Protein AF-A0AB34C4N3-F1 (afdb_monomer_lite)

Radius of gyration: 18.46 Å; chains: 1; bounding box: 50×39×57 Å

Foldseek 3Di:
DEQDAFQLAAPPLDFLHHDQWDADPLVRCVPAPDAAQVQAEYEYQFQQCRRQRCVLVCCVPRHVNYEYEYAPQSQQLQVLDVVRGHYDHDDPLQEADLVALQSWHKKQASQRDIDTFPDDLQPDDVGHDDHFKIKGWYFADAFQADPLHNQAADGDPHHDNHNGGGSNSSHGHPTGTKMWMFGADPVRDGQAIETEDNHAGAPPGSAHHPGPDPDAHAEYEDEQGNNVRYPCPPVVNCVRRVYQEYEYPNQFRSHNDDLVDWTDGNPPDDSVVVVVSCVVHHYDHDTPPDDDDGDPGDD

InterPro domains:
  IPR036866 Ribonuclease Z/Hydroxyacylglutathione hydrolase-like [G3DSA:3.60.15.10] (4-275)
  IPR036866 Ribonuclease Z/Hydroxyacylglutathione hydrolase-like [SSF56281] (26-256)

Sequence (299 aa):
MLAPSFSNPASFNIKGFPPLTVSTNREKIRRYMPPASKVTMLLAGHAHYDHLLDVADVVRTKTPNAVVYGSETVDYLLQADKPPIATVVPGRAQISNHKDPSWRGTWFYSSGQSIRDGENPMHLAGGPPKGKIRAMPVNSMHAPHIFGINLLPGAYDDPLEDVPTSVFDWKLGHKTLAWVIDLLGDDGKPVYRIHYQDSAATPPWGFPPLISDSKSFDVVILCAASWDEVSYYPTGLLRATRPRLVLLGHWENFFGNDLEEPAETIPLQDYGGLIQQLDGYQHVVPEPFSEVSLPPPLW

Organism: NCBI:txid587753

pLDDT: mean 92.1, std 8.98, range [35.75, 98.81]

Structure (mmCIF, N/CA/C/O backbone):
data_AF-A0AB34C4N3-F1
#
_entry.id   AF-A0AB34C4N3-F1
#
loop_
_atom_site.group_PDB
_atom_site.id
_atom_site.type_symbol
_atom_site.label_atom_id
_atom_site.label_alt_id
_atom_site.label_comp_id
_atom_site.label_asym_id
_atom_site.label_entity_id
_atom_site.label_seq_id
_atom_site.pdbx_PDB_ins_code
_atom_site.Cartn_x
_atom_site.Cartn_y
_atom_site.Cartn_z
_atom_site.occupancy
_atom_site.B_iso_or_equiv
_atom_site.auth_seq_id
_atom_site.auth_comp_id
_atom_site.auth_asym_id
_atom_site.auth_atom_id
_atom_site.pdbx_PDB_model_num
ATOM 1 N N . MET A 1 1 ? 0.342 6.843 3.513 1.00 94.38 1 MET A N 1
ATOM 2 C CA . MET A 1 1 ? 0.349 6.970 2.038 1.00 94.38 1 MET A CA 1
ATOM 3 C C . MET A 1 1 ? 0.434 5.578 1.444 1.00 94.38 1 MET A C 1
ATOM 5 O O . MET A 1 1 ? 1.054 4.740 2.082 1.00 94.38 1 MET A O 1
ATOM 9 N N . LEU A 1 2 ? -0.204 5.320 0.304 1.00 95.88 2 LEU A N 1
ATOM 10 C CA . LEU A 1 2 ? -0.235 4.005 -0.350 1.00 95.88 2 LEU A CA 1
ATOM 11 C C . LEU A 1 2 ? 0.456 4.138 -1.711 1.00 95.88 2 LEU A C 1
ATOM 13 O O . LEU A 1 2 ? 0.029 5.003 -2.468 1.00 95.88 2 LEU A O 1
ATOM 17 N N . ALA A 1 3 ? 1.538 3.383 -1.938 1.00 85.75 3 ALA A N 1
ATOM 18 C CA . ALA A 1 3 ? 2.262 3.205 -3.211 1.00 85.75 3 ALA A CA 1
ATOM 19 C C . ALA A 1 3 ? 1.998 4.278 -4.308 1.00 85.75 3 ALA A C 1
ATOM 21 O O . ALA A 1 3 ? 1.277 4.017 -5.268 1.00 85.75 3 ALA A O 1
ATOM 22 N N . PRO A 1 4 ? 2.519 5.514 -4.162 1.00 91.50 4 PRO A N 1
ATOM 23 C CA . PRO A 1 4 ? 2.275 6.594 -5.121 1.00 91.50 4 PRO A CA 1
ATOM 24 C C . PRO A 1 4 ? 2.899 6.297 -6.493 1.00 91.50 4 PRO A C 1
ATOM 26 O O . PRO A 1 4 ? 4.063 5.910 -6.559 1.00 91.50 4 PRO A O 1
ATOM 29 N N . SER A 1 5 ? 2.156 6.572 -7.571 1.00 91.25 5 SER A N 1
ATOM 30 C CA . SER A 1 5 ? 2.566 6.302 -8.956 1.00 91.25 5 SER A CA 1
ATOM 31 C C . SER A 1 5 ? 2.198 7.463 -9.885 1.00 91.25 5 SER A C 1
ATOM 33 O O . SER A 1 5 ? 1.031 7.831 -10.006 1.00 91.25 5 SER A O 1
ATOM 35 N N . PHE A 1 6 ? 3.202 8.071 -10.513 1.00 93.25 6 PHE A N 1
ATOM 36 C CA . PHE A 1 6 ? 3.105 9.275 -11.349 1.00 93.25 6 PHE A CA 1
ATOM 37 C C . PHE A 1 6 ? 3.846 9.136 -12.683 1.00 93.25 6 PHE A C 1
ATOM 39 O O . PHE A 1 6 ? 3.460 9.767 -13.666 1.00 93.25 6 PHE A O 1
ATOM 46 N N . SER A 1 7 ? 4.939 8.371 -12.724 1.00 91.00 7 SER A N 1
ATOM 47 C CA . SER A 1 7 ? 5.848 8.321 -13.877 1.00 91.00 7 SER A CA 1
ATOM 48 C C . SER A 1 7 ? 5.291 7.584 -15.085 1.00 91.00 7 SER A C 1
ATOM 50 O O . SER A 1 7 ? 5.660 7.934 -16.205 1.00 91.00 7 SER A O 1
ATOM 52 N N . ASN A 1 8 ? 4.450 6.573 -14.841 1.00 84.00 8 ASN A N 1
ATOM 53 C CA . ASN A 1 8 ? 3.644 5.829 -15.815 1.00 84.00 8 ASN A CA 1
ATOM 54 C C . ASN A 1 8 ? 4.219 5.735 -17.254 1.00 84.00 8 ASN A C 1
ATOM 56 O O . ASN A 1 8 ? 3.604 6.220 -18.205 1.00 84.00 8 ASN A O 1
ATOM 60 N N . PRO A 1 9 ? 5.409 5.140 -17.451 1.00 82.94 9 PRO A N 1
ATOM 61 C CA . PRO A 1 9 ? 6.060 5.065 -18.761 1.00 82.94 9 PRO A CA 1
ATOM 62 C C . PRO A 1 9 ? 5.302 4.174 -19.763 1.00 82.94 9 PRO A C 1
ATOM 64 O O . PRO A 1 9 ? 4.620 3.228 -19.379 1.00 82.94 9 PRO A O 1
ATOM 67 N N . ALA A 1 10 ? 5.474 4.446 -21.062 1.00 81.88 10 ALA A N 1
ATOM 68 C CA . ALA A 1 10 ? 4.958 3.633 -22.169 1.00 81.88 10 ALA A CA 1
ATOM 69 C C . ALA A 1 10 ? 6.048 3.371 -23.219 1.00 81.88 10 ALA A C 1
ATOM 71 O O . ALA A 1 10 ? 6.919 4.215 -23.445 1.00 81.88 10 ALA A O 1
ATOM 72 N N . SER A 1 11 ? 5.992 2.222 -23.896 1.00 79.31 11 SER A N 1
ATOM 73 C CA . SER A 1 11 ? 6.915 1.920 -25.000 1.00 79.31 11 SER A CA 1
ATOM 74 C C . SER A 1 11 ? 6.486 2.616 -26.293 1.00 79.31 11 SER A C 1
ATOM 76 O O . SER A 1 11 ? 5.299 2.770 -26.576 1.00 79.31 11 SER A O 1
ATOM 78 N N . PHE A 1 12 ? 7.468 3.022 -27.106 1.00 76.00 12 PHE A N 1
ATOM 79 C CA . PHE A 1 12 ? 7.268 3.677 -28.410 1.00 76.00 12 PHE A CA 1
ATOM 80 C C . PHE A 1 12 ? 6.425 4.970 -28.380 1.00 76.00 12 PHE A C 1
ATOM 82 O O . PHE A 1 12 ? 5.969 5.415 -29.429 1.00 76.00 12 PHE A O 1
ATOM 89 N N . ASN A 1 13 ? 6.218 5.577 -27.204 1.00 72.56 13 ASN A N 1
ATOM 90 C CA . ASN A 1 13 ? 5.258 6.669 -26.981 1.00 72.56 13 ASN A CA 1
ATOM 91 C C . ASN A 1 13 ? 3.820 6.326 -27.418 1.00 72.56 13 ASN A C 1
ATOM 93 O O . ASN A 1 13 ? 3.052 7.212 -27.792 1.00 72.56 13 ASN A O 1
ATOM 97 N N . ILE A 1 14 ? 3.445 5.045 -27.372 1.00 76.31 14 ILE A N 1
ATOM 98 C CA . ILE A 1 14 ? 2.088 4.591 -27.680 1.00 76.31 14 ILE A CA 1
ATOM 99 C C . ILE A 1 14 ? 1.342 4.394 -26.357 1.00 76.31 14 ILE A C 1
ATOM 101 O O . ILE A 1 14 ? 1.674 3.501 -25.578 1.00 76.31 14 ILE A O 1
ATOM 105 N N . LYS A 1 15 ? 0.327 5.230 -26.101 1.00 77.56 15 LYS A N 1
ATOM 106 C CA . LYS A 1 15 ? -0.542 5.131 -24.915 1.00 77.56 15 LYS A CA 1
ATOM 107 C C . LYS A 1 15 ? -1.133 3.721 -24.809 1.00 77.56 15 LYS A C 1
ATOM 109 O O . LYS A 1 15 ? -1.641 3.184 -25.792 1.00 77.56 15 LYS A O 1
ATOM 114 N N . GLY A 1 16 ? -1.074 3.129 -23.616 1.00 76.69 16 GLY A N 1
ATOM 115 C CA . GLY A 1 16 ? -1.555 1.766 -23.376 1.00 76.69 16 GLY A CA 1
ATOM 116 C C . GLY A 1 16 ? -0.591 0.649 -23.787 1.00 76.69 16 GLY A C 1
ATOM 117 O O . GLY A 1 16 ? -0.914 -0.515 -23.565 1.00 76.69 16 GLY A O 1
ATOM 118 N N . PHE A 1 17 ? 0.577 0.961 -24.362 1.00 78.75 17 PHE A N 1
ATOM 119 C CA . PHE A 1 17 ? 1.568 -0.048 -24.730 1.00 78.75 17 PHE A CA 1
ATOM 120 C C . PHE A 1 17 ? 2.632 -0.216 -23.620 1.00 78.75 17 PHE A C 1
ATOM 122 O O . PHE A 1 17 ? 3.313 0.762 -23.286 1.00 78.75 17 PHE A O 1
ATOM 129 N N . PRO A 1 18 ? 2.809 -1.428 -23.049 1.00 81.38 18 PRO A N 1
ATOM 130 C CA . PRO A 1 18 ? 3.660 -1.636 -21.877 1.00 81.38 18 PRO A CA 1
ATOM 131 C C . PRO A 1 18 ? 5.119 -1.179 -22.070 1.00 81.38 18 PRO A C 1
ATOM 133 O O . PRO A 1 18 ? 5.708 -1.430 -23.128 1.00 81.38 18 PRO A O 1
ATOM 136 N N . PRO A 1 19 ? 5.744 -0.532 -21.069 1.00 85.25 19 PRO A N 1
ATOM 137 C CA . PRO A 1 19 ? 7.135 -0.091 -21.134 1.00 85.25 19 PRO A CA 1
ATOM 138 C C . PRO A 1 19 ? 8.105 -1.282 -21.100 1.00 85.25 19 PRO A C 1
ATOM 140 O O . PRO A 1 19 ? 7.923 -2.206 -20.318 1.00 85.25 19 PRO A O 1
ATOM 143 N N . LEU A 1 20 ? 9.173 -1.248 -21.902 1.00 86.38 20 LEU A N 1
ATOM 144 C CA . LEU A 1 20 ? 10.321 -2.161 -21.752 1.00 86.38 20 LEU A CA 1
ATOM 145 C C . LEU A 1 20 ? 11.344 -1.616 -20.749 1.00 86.38 20 LEU A C 1
ATOM 147 O O . LEU A 1 20 ? 12.013 -2.373 -20.047 1.00 86.38 20 LEU A O 1
ATOM 151 N N . THR A 1 21 ? 11.442 -0.290 -20.675 1.00 90.00 21 THR A N 1
ATOM 152 C CA . THR A 1 21 ? 12.324 0.436 -19.764 1.00 90.00 21 THR A CA 1
ATOM 153 C C . THR A 1 21 ? 11.533 1.442 -18.952 1.00 90.00 21 THR A C 1
ATOM 155 O O . THR A 1 21 ? 10.604 2.064 -19.469 1.00 90.00 21 THR A O 1
ATOM 158 N N . VAL A 1 22 ? 11.944 1.651 -17.709 1.00 91.50 22 VAL A N 1
ATOM 159 C CA . VAL A 1 22 ? 11.274 2.522 -16.752 1.00 91.50 22 VAL A CA 1
ATOM 160 C C . VAL A 1 22 ? 12.281 3.443 -16.071 1.00 91.50 22 VAL A C 1
ATOM 162 O O . VAL A 1 22 ? 13.436 3.084 -15.844 1.00 91.50 22 VAL A O 1
ATOM 165 N N . SER A 1 23 ? 11.845 4.660 -15.769 1.00 94.25 23 SER A N 1
ATOM 166 C CA . SER A 1 23 ? 12.600 5.616 -14.966 1.00 94.25 23 SER A CA 1
ATOM 167 C C . SER A 1 23 ? 11.647 6.610 -14.312 1.00 94.25 23 SER A C 1
ATOM 169 O O . SER A 1 23 ? 10.583 6.926 -14.848 1.00 94.25 23 SER A O 1
ATOM 171 N N . THR A 1 24 ? 12.027 7.096 -13.134 1.00 95.44 24 THR A N 1
ATOM 172 C CA . THR A 1 24 ? 11.244 8.077 -12.384 1.00 95.44 24 THR A CA 1
ATOM 173 C C . THR A 1 24 ? 11.192 9.420 -13.121 1.00 95.44 24 THR A C 1
ATOM 175 O O . THR A 1 24 ? 12.208 10.096 -13.309 1.00 95.44 24 THR A O 1
ATOM 178 N N . ASN A 1 25 ? 9.992 9.875 -13.465 1.00 95.38 25 ASN A N 1
ATOM 179 C CA . ASN A 1 25 ? 9.708 11.212 -13.961 1.00 95.38 25 ASN A CA 1
ATOM 180 C C . ASN A 1 25 ? 9.519 12.189 -12.791 1.00 95.38 25 ASN A C 1
ATOM 182 O O . ASN A 1 25 ? 8.408 12.515 -12.363 1.00 95.38 25 ASN A O 1
ATOM 186 N N . ARG A 1 26 ? 10.645 12.705 -12.297 1.00 95.88 26 ARG A N 1
ATOM 187 C CA . ARG A 1 26 ? 10.680 13.649 -11.168 1.00 95.88 26 ARG A CA 1
ATOM 188 C C . ARG A 1 26 ? 9.895 14.935 -11.425 1.00 95.88 26 ARG A C 1
ATOM 190 O O . ARG A 1 26 ? 9.438 15.565 -10.477 1.00 95.88 26 ARG A O 1
ATOM 197 N N . GLU A 1 27 ? 9.745 15.351 -12.683 1.00 94.94 27 GLU A N 1
ATOM 198 C CA . GLU A 1 27 ? 8.962 16.546 -13.009 1.00 94.94 27 GLU A CA 1
ATOM 199 C C . GLU A 1 27 ? 7.463 16.303 -12.815 1.00 94.94 27 GLU A C 1
ATOM 201 O O . GLU A 1 27 ? 6.807 17.123 -12.176 1.00 94.94 27 GLU A O 1
ATOM 206 N N . LYS A 1 28 ? 6.937 15.147 -13.252 1.00 94.50 28 LYS A N 1
ATOM 207 C CA . LYS A 1 28 ? 5.544 14.761 -12.967 1.00 94.50 28 LYS A CA 1
ATOM 208 C C . LYS A 1 28 ? 5.284 14.695 -11.460 1.00 94.50 28 LYS A C 1
ATOM 210 O O . LYS A 1 28 ? 4.327 15.301 -10.985 1.00 94.50 28 LYS A O 1
ATOM 215 N N . ILE A 1 29 ? 6.167 14.052 -10.691 1.00 95.62 29 ILE A N 1
ATOM 216 C CA . ILE A 1 29 ? 6.041 13.989 -9.222 1.00 95.62 29 ILE A CA 1
ATOM 217 C C . ILE A 1 29 ? 6.039 15.398 -8.617 1.00 95.62 29 ILE A C 1
ATOM 219 O O . ILE A 1 29 ? 5.192 15.727 -7.781 1.00 95.62 29 ILE A O 1
ATOM 223 N N . ARG A 1 30 ? 6.970 16.267 -9.033 1.00 94.75 30 ARG A N 1
ATOM 224 C CA . ARG A 1 30 ? 7.030 17.647 -8.538 1.00 94.75 30 ARG A CA 1
ATOM 225 C C . ARG A 1 30 ? 5.752 18.419 -8.834 1.00 94.75 30 ARG A C 1
ATOM 227 O O . ARG A 1 30 ? 5.259 19.063 -7.907 1.00 94.75 30 ARG A O 1
ATOM 234 N N . ARG A 1 31 ? 5.250 18.329 -10.068 1.00 93.81 31 ARG A N 1
ATOM 235 C CA . ARG A 1 31 ? 4.090 19.071 -10.572 1.00 93.81 31 ARG A CA 1
ATOM 236 C C . ARG A 1 31 ? 2.780 18.621 -9.935 1.00 93.81 31 ARG A C 1
ATOM 238 O O . ARG A 1 31 ? 2.028 19.474 -9.480 1.00 93.81 31 ARG A O 1
ATOM 245 N N . TYR A 1 32 ? 2.521 17.314 -9.883 1.00 93.75 32 TYR A N 1
ATOM 246 C CA . TYR A 1 32 ? 1.194 16.797 -9.533 1.00 93.75 32 TYR A CA 1
ATOM 247 C C . TYR A 1 32 ? 1.065 16.330 -8.084 1.00 93.75 32 TYR A C 1
ATOM 249 O O . TYR A 1 32 ? -0.025 16.392 -7.521 1.00 93.75 32 TYR A O 1
ATOM 257 N N . MET A 1 33 ? 2.145 15.878 -7.437 1.00 94.56 33 MET A N 1
ATOM 258 C CA . MET A 1 33 ? 2.027 15.391 -6.065 1.00 94.56 33 MET A CA 1
ATOM 259 C C . MET A 1 33 ? 1.924 16.557 -5.066 1.00 94.56 33 MET A C 1
ATOM 261 O O . MET A 1 33 ? 2.873 17.355 -4.966 1.00 94.56 33 MET A O 1
ATOM 265 N N . PRO A 1 34 ? 0.842 16.645 -4.266 1.00 91.56 34 PRO A N 1
ATOM 266 C CA . PRO A 1 34 ? 0.701 17.695 -3.267 1.00 91.56 34 PRO A CA 1
ATOM 267 C C . PRO A 1 34 ? 1.763 17.570 -2.158 1.00 91.56 34 PRO A C 1
ATOM 269 O O . PRO A 1 34 ? 2.299 16.483 -1.916 1.00 91.56 34 PRO A O 1
ATOM 272 N N . PRO A 1 35 ? 2.086 18.670 -1.450 1.00 90.12 35 PRO A N 1
ATOM 273 C CA . PRO A 1 35 ? 2.983 18.618 -0.301 1.00 90.12 35 PRO A CA 1
ATOM 274 C C . PRO A 1 35 ? 2.479 17.640 0.766 1.00 90.12 35 PRO A C 1
ATOM 276 O O . PRO A 1 35 ? 1.348 17.744 1.236 1.00 90.12 35 PRO A O 1
ATOM 279 N N . ALA A 1 36 ? 3.342 16.717 1.189 1.00 95.88 36 ALA A N 1
ATOM 280 C CA . ALA A 1 36 ? 2.970 15.623 2.084 1.00 95.88 36 ALA A CA 1
ATOM 281 C C . ALA A 1 36 ? 3.988 15.419 3.223 1.00 95.88 36 ALA A C 1
ATOM 283 O O . ALA A 1 36 ? 4.126 14.327 3.767 1.00 95.88 36 ALA A O 1
ATOM 284 N N . SER A 1 37 ? 4.677 16.484 3.648 1.00 96.44 37 SER A N 1
ATOM 285 C CA . SER A 1 37 ? 5.776 16.414 4.628 1.00 96.44 37 SER A CA 1
ATOM 286 C C . SER A 1 37 ? 5.383 15.858 6.004 1.00 96.44 37 SER A C 1
ATOM 288 O O . SER A 1 37 ? 6.248 15.436 6.770 1.00 96.44 37 SER A O 1
ATOM 290 N N . LYS A 1 38 ? 4.081 15.834 6.319 1.00 95.50 38 LYS A N 1
ATOM 291 C CA . LYS A 1 38 ? 3.518 15.250 7.548 1.00 95.50 38 LYS A CA 1
ATOM 292 C C . LYS A 1 38 ? 3.341 13.729 7.488 1.00 95.50 38 LYS A C 1
ATOM 294 O O . LYS A 1 38 ? 3.004 13.125 8.502 1.00 95.50 38 LYS A O 1
ATOM 299 N N . VAL A 1 39 ? 3.516 13.107 6.323 1.00 96.56 39 VAL A N 1
ATOM 300 C CA . VAL A 1 39 ? 3.423 11.652 6.178 1.00 96.56 39 VAL A CA 1
ATOM 301 C C . VAL A 1 39 ? 4.629 11.004 6.850 1.00 96.56 39 VAL A C 1
ATOM 303 O O . VAL A 1 39 ? 5.768 11.316 6.515 1.00 96.56 39 VAL A O 1
ATOM 306 N N . THR A 1 40 ? 4.363 10.080 7.775 1.00 97.00 40 THR A N 1
ATOM 307 C CA . THR A 1 40 ? 5.390 9.281 8.467 1.00 97.00 40 THR A CA 1
ATOM 308 C C . THR A 1 40 ? 5.354 7.793 8.103 1.00 97.00 40 THR A C 1
ATOM 310 O O . THR A 1 40 ? 6.257 7.042 8.456 1.00 97.00 40 THR A O 1
ATOM 313 N N . MET A 1 41 ? 4.327 7.357 7.370 1.00 97.88 41 MET A N 1
ATOM 314 C CA . MET A 1 41 ? 4.116 5.962 6.986 1.00 97.88 41 MET A CA 1
ATOM 315 C C . MET A 1 41 ? 3.675 5.870 5.523 1.00 97.88 41 MET A C 1
ATOM 317 O O . MET A 1 41 ? 2.645 6.443 5.133 1.00 97.88 41 MET A O 1
ATOM 321 N N . LEU A 1 42 ? 4.445 5.126 4.732 1.00 98.44 42 LEU A N 1
ATOM 322 C CA . LEU A 1 42 ? 4.134 4.749 3.355 1.00 98.44 42 LEU A CA 1
ATOM 323 C C . LEU A 1 42 ? 4.012 3.224 3.287 1.00 98.44 42 LEU A C 1
ATOM 325 O O . LEU A 1 42 ? 4.883 2.527 3.789 1.00 98.44 42 LEU A O 1
ATOM 329 N N . LEU A 1 43 ? 2.925 2.714 2.715 1.00 98.62 43 LEU A N 1
ATOM 330 C CA . LEU A 1 43 ? 2.643 1.284 2.606 1.00 98.62 43 LEU A CA 1
ATOM 331 C C . LEU A 1 43 ? 2.744 0.870 1.135 1.00 98.62 43 LEU A C 1
ATOM 333 O O . LEU A 1 43 ? 2.096 1.488 0.288 1.00 98.62 43 LEU A O 1
ATOM 337 N N . ALA A 1 44 ? 3.539 -0.155 0.847 1.00 97.88 44 ALA A N 1
ATOM 338 C CA . ALA A 1 44 ? 3.659 -0.781 -0.465 1.00 97.88 44 ALA A CA 1
ATOM 339 C C . ALA A 1 44 ? 3.220 -2.244 -0.353 1.00 97.88 44 ALA A C 1
ATOM 341 O O . ALA A 1 44 ? 3.686 -2.965 0.534 1.00 97.88 44 ALA A O 1
ATOM 342 N N . GLY A 1 45 ? 2.287 -2.685 -1.198 1.00 96.31 45 GLY A N 1
ATOM 343 C CA . GLY A 1 45 ? 1.857 -4.082 -1.176 1.00 96.31 45 GLY A CA 1
ATOM 344 C C . GLY A 1 45 ? 2.813 -5.011 -1.921 1.00 96.31 45 GLY A C 1
ATOM 345 O O . GLY A 1 45 ? 3.030 -6.137 -1.475 1.00 96.31 45 GLY A O 1
ATOM 346 N N . HIS A 1 46 ? 3.453 -4.546 -2.993 1.00 95.75 46 HIS A N 1
ATOM 347 C CA . HIS A 1 46 ? 4.486 -5.299 -3.704 1.00 95.75 46 HIS A CA 1
ATOM 348 C C . HIS A 1 46 ? 5.481 -4.393 -4.447 1.00 95.75 46 HIS A C 1
ATOM 350 O O . HIS A 1 46 ? 5.457 -3.172 -4.301 1.00 95.75 46 HIS A O 1
ATOM 356 N N . ALA A 1 47 ? 6.410 -5.017 -5.175 1.00 95.38 47 ALA A N 1
ATOM 357 C CA . ALA A 1 47 ? 7.610 -4.386 -5.721 1.00 95.38 47 ALA A CA 1
ATOM 358 C C . ALA A 1 47 ? 7.593 -4.155 -7.247 1.00 95.38 47 ALA A C 1
ATOM 360 O O . ALA A 1 47 ? 8.628 -3.813 -7.823 1.00 95.38 47 ALA A O 1
ATOM 361 N N . HIS A 1 48 ? 6.440 -4.303 -7.913 1.00 93.62 48 HIS A N 1
ATOM 362 C CA . HIS A 1 48 ? 6.334 -3.908 -9.321 1.00 93.62 48 HIS A CA 1
ATOM 363 C C . HIS A 1 48 ? 6.533 -2.396 -9.474 1.00 93.62 48 HIS A C 1
ATOM 365 O O . HIS A 1 48 ? 6.297 -1.605 -8.554 1.00 93.62 48 HIS A O 1
ATOM 371 N N . TYR A 1 49 ? 7.041 -1.993 -10.638 1.00 92.94 49 TYR A N 1
ATOM 372 C CA . TYR A 1 49 ? 7.505 -0.626 -10.876 1.00 92.94 49 TYR A CA 1
ATOM 373 C C . TYR A 1 49 ? 6.376 0.400 -10.727 1.00 92.94 49 TYR A C 1
ATOM 375 O O . TYR A 1 49 ? 6.593 1.500 -10.236 1.00 92.94 49 TYR A O 1
ATOM 383 N N . ASP A 1 50 ? 5.162 0.040 -11.111 1.00 90.06 50 ASP A N 1
ATOM 384 C CA . ASP A 1 50 ? 3.971 0.871 -11.033 1.00 90.06 50 ASP A CA 1
ATOM 385 C C . ASP A 1 50 ? 3.514 1.127 -9.590 1.00 90.06 50 ASP A C 1
ATOM 387 O O . ASP A 1 50 ? 2.771 2.079 -9.369 1.00 90.06 50 ASP A O 1
ATOM 391 N N . HIS A 1 51 ? 4.039 0.380 -8.611 1.00 93.81 51 HIS A N 1
ATOM 392 C CA . HIS A 1 51 ? 3.846 0.618 -7.176 1.00 93.81 51 HIS A CA 1
ATOM 393 C C . HIS A 1 51 ? 5.086 1.205 -6.477 1.00 93.81 51 HIS A C 1
ATOM 395 O O . HIS A 1 51 ? 4.953 1.844 -5.428 1.00 93.81 51 HIS A O 1
ATOM 401 N N . LEU A 1 52 ? 6.295 0.984 -7.017 1.00 95.94 52 LEU A N 1
ATOM 402 C CA . LEU A 1 52 ? 7.547 1.254 -6.295 1.00 95.94 52 LEU A CA 1
ATOM 403 C C . LEU A 1 52 ? 8.502 2.256 -6.968 1.00 95.94 52 LEU A C 1
ATOM 405 O O . LEU A 1 52 ? 9.270 2.907 -6.260 1.00 95.94 52 LEU A O 1
ATOM 409 N N . LEU A 1 53 ? 8.441 2.443 -8.292 1.00 95.88 53 LEU A N 1
ATOM 410 C CA . LEU A 1 53 ? 9.394 3.261 -9.066 1.00 95.88 53 LEU A CA 1
ATOM 411 C C . LEU A 1 53 ? 9.534 4.695 -8.549 1.00 95.88 53 LEU A C 1
ATOM 413 O O . LEU A 1 53 ? 10.624 5.268 -8.555 1.00 95.88 53 LEU A O 1
ATOM 417 N N . ASP A 1 54 ? 8.429 5.285 -8.108 1.00 97.25 54 ASP A N 1
ATOM 418 C CA . ASP A 1 54 ? 8.397 6.684 -7.685 1.00 97.25 54 ASP A CA 1
ATOM 419 C C . ASP A 1 54 ? 8.652 6.857 -6.188 1.00 97.25 54 ASP A C 1
ATOM 421 O O . ASP A 1 54 ? 8.939 7.967 -5.732 1.00 97.25 54 ASP A O 1
ATOM 425 N N . VAL A 1 55 ? 8.597 5.771 -5.409 1.00 97.62 55 VAL A N 1
ATOM 426 C CA . VAL A 1 55 ? 8.611 5.819 -3.942 1.00 97.62 55 VAL A CA 1
ATOM 427 C C . VAL A 1 55 ? 9.868 6.496 -3.415 1.00 97.62 55 VAL A C 1
ATOM 429 O O . VAL A 1 55 ? 9.772 7.339 -2.524 1.00 97.62 55 VAL A O 1
ATOM 432 N N . ALA A 1 56 ? 11.042 6.201 -3.972 1.00 97.19 56 ALA A N 1
ATOM 433 C CA . ALA A 1 56 ? 12.280 6.788 -3.478 1.00 97.19 56 ALA A CA 1
ATOM 434 C C . ALA A 1 56 ? 12.368 8.307 -3.714 1.00 97.19 56 ALA A C 1
ATOM 436 O O . ALA A 1 56 ? 12.816 9.045 -2.832 1.00 97.19 56 ALA A O 1
ATOM 437 N N . ASP A 1 57 ? 11.926 8.811 -4.871 1.00 97.19 57 ASP A N 1
ATOM 438 C CA . ASP A 1 57 ? 11.899 10.257 -5.140 1.00 97.19 57 ASP A CA 1
ATOM 439 C C . ASP A 1 57 ? 10.811 10.957 -4.314 1.00 97.19 57 ASP A C 1
ATOM 441 O O . ASP A 1 57 ? 11.057 12.021 -3.738 1.00 97.19 57 ASP A O 1
ATOM 445 N N . VAL A 1 58 ? 9.646 10.318 -4.154 1.00 97.88 58 VAL A N 1
ATOM 446 C CA . VAL A 1 58 ? 8.557 10.798 -3.293 1.00 97.88 58 VAL A CA 1
ATOM 447 C C . VAL A 1 58 ? 9.002 10.914 -1.837 1.00 97.88 58 VAL A C 1
ATOM 449 O O . VAL A 1 58 ? 8.797 11.963 -1.220 1.00 97.88 58 VAL A O 1
ATOM 452 N N . VAL A 1 59 ? 9.655 9.889 -1.282 1.00 97.38 59 VAL A N 1
ATOM 453 C CA . VAL A 1 59 ? 10.162 9.928 0.096 1.00 97.38 59 VAL A CA 1
ATOM 454 C C . VAL A 1 59 ? 11.138 11.082 0.268 1.00 97.38 59 VAL A C 1
ATOM 456 O O . VAL A 1 59 ? 10.983 11.877 1.189 1.00 97.38 59 VAL A O 1
ATOM 459 N N . ARG A 1 60 ? 12.087 11.259 -0.652 1.00 95.56 60 ARG A N 1
ATOM 460 C CA . ARG A 1 60 ? 13.091 12.327 -0.536 1.00 95.56 60 ARG A CA 1
ATOM 461 C C . ARG A 1 60 ? 12.507 13.728 -0.656 1.00 95.56 60 ARG A C 1
ATOM 463 O O . ARG A 1 60 ? 12.961 14.637 0.034 1.00 95.56 60 ARG A O 1
ATOM 470 N N . THR A 1 61 ? 11.546 13.922 -1.554 1.00 95.50 61 THR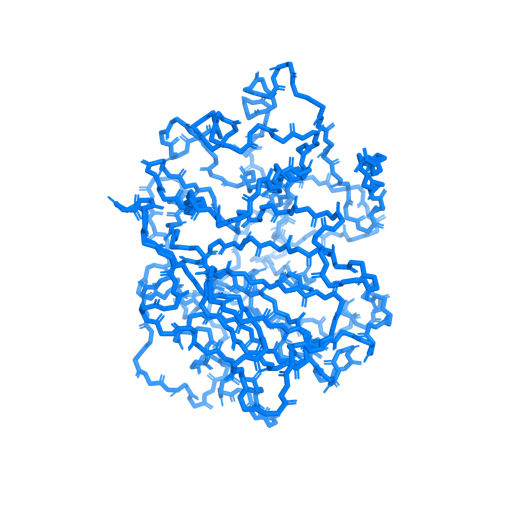 A N 1
ATOM 471 C CA . THR A 1 61 ? 11.136 15.271 -1.971 1.00 95.50 61 THR A CA 1
ATOM 472 C C . THR A 1 61 ? 9.787 15.710 -1.411 1.00 95.50 61 THR A C 1
ATOM 474 O O . THR A 1 61 ? 9.560 16.909 -1.243 1.00 95.50 61 THR A O 1
ATOM 477 N N . LYS A 1 62 ? 8.887 14.770 -1.100 1.00 97.06 62 LYS A N 1
ATOM 478 C CA . LYS A 1 62 ? 7.500 15.053 -0.696 1.00 97.06 62 LYS A CA 1
ATOM 479 C C . LYS A 1 62 ? 7.176 14.539 0.703 1.00 97.06 62 LYS A C 1
ATOM 481 O O . LYS A 1 62 ? 6.416 15.201 1.409 1.00 97.06 62 LYS A O 1
ATOM 486 N N . THR A 1 63 ? 7.760 13.415 1.124 1.00 97.31 63 THR A N 1
ATOM 487 C CA . THR A 1 63 ? 7.495 12.781 2.429 1.00 97.31 63 THR A CA 1
ATOM 488 C C . THR A 1 63 ? 8.784 12.413 3.188 1.00 97.31 63 THR A C 1
ATOM 490 O O . THR A 1 63 ? 8.974 11.244 3.524 1.00 97.31 63 THR A O 1
ATOM 493 N N . PRO A 1 64 ? 9.670 13.376 3.513 1.00 96.12 64 PRO A N 1
ATOM 494 C CA . PRO A 1 64 ? 11.001 13.092 4.079 1.00 96.12 64 PRO A CA 1
ATOM 495 C C . PRO A 1 64 ? 10.989 12.436 5.466 1.00 96.12 64 PRO A C 1
ATOM 497 O O . PRO A 1 64 ? 12.013 11.934 5.915 1.00 96.12 64 PRO A O 1
ATOM 500 N N . ASN A 1 65 ? 9.841 12.435 6.147 1.00 96.25 65 ASN A N 1
ATOM 501 C CA . ASN A 1 65 ? 9.659 11.799 7.452 1.00 96.25 65 ASN A CA 1
ATOM 502 C C . ASN A 1 65 ? 9.041 10.395 7.350 1.00 96.25 65 ASN A C 1
ATOM 504 O O . ASN A 1 65 ? 8.761 9.780 8.379 1.00 96.25 65 ASN A O 1
ATOM 508 N N . ALA A 1 66 ? 8.760 9.915 6.135 1.00 97.12 66 ALA A N 1
ATOM 509 C CA . ALA A 1 66 ? 8.108 8.635 5.921 1.00 97.12 66 ALA A CA 1
ATOM 510 C C . ALA A 1 66 ? 9.094 7.472 5.988 1.00 97.12 66 ALA A C 1
ATOM 512 O O . ALA A 1 66 ? 10.170 7.515 5.398 1.00 97.12 66 ALA A O 1
ATOM 513 N N . VAL A 1 67 ? 8.661 6.404 6.652 1.00 98.00 67 VAL A N 1
ATOM 514 C CA . VAL A 1 67 ? 9.266 5.076 6.544 1.00 98.00 67 VAL A CA 1
ATOM 515 C C . VAL A 1 67 ? 8.381 4.220 5.643 1.00 98.00 67 VAL A C 1
ATOM 517 O O . VAL A 1 67 ? 7.148 4.269 5.755 1.00 98.00 67 VAL A O 1
ATOM 520 N N . VAL A 1 68 ? 9.005 3.462 4.740 1.00 98.62 68 VAL A N 1
ATOM 521 C CA . VAL A 1 68 ? 8.302 2.578 3.803 1.00 98.62 68 VAL A CA 1
ATOM 522 C C . VAL A 1 68 ? 8.095 1.207 4.437 1.00 98.62 68 VAL A C 1
ATOM 524 O O . VAL A 1 68 ? 9.035 0.594 4.922 1.00 98.62 68 VAL A O 1
ATOM 527 N N . TYR A 1 69 ? 6.871 0.701 4.418 1.00 98.69 69 TYR A N 1
ATOM 528 C CA . TYR A 1 69 ? 6.528 -0.638 4.878 1.00 98.69 69 TYR A CA 1
ATOM 529 C C . TYR A 1 69 ? 6.204 -1.502 3.663 1.00 98.69 69 TYR A C 1
ATOM 531 O O . TYR A 1 69 ? 5.343 -1.135 2.863 1.00 98.69 69 TYR A O 1
ATOM 539 N N . GLY A 1 70 ? 6.880 -2.640 3.531 1.00 97.81 70 GLY A N 1
ATOM 540 C CA . GLY A 1 70 ? 6.753 -3.518 2.368 1.00 97.81 70 GLY A CA 1
ATOM 541 C C . GLY A 1 70 ? 7.446 -4.863 2.572 1.00 97.81 70 GLY A C 1
ATOM 542 O O . GLY A 1 70 ? 7.893 -5.179 3.673 1.00 97.81 70 GLY A O 1
ATOM 543 N N . SER A 1 71 ? 7.503 -5.677 1.520 1.00 97.00 71 SER A N 1
ATOM 544 C CA . SER A 1 71 ? 8.208 -6.963 1.539 1.00 97.00 71 SER A CA 1
ATOM 545 C C . SER A 1 71 ? 9.733 -6.800 1.497 1.00 97.00 71 SER A C 1
ATOM 547 O O . SER A 1 71 ? 10.261 -5.708 1.299 1.00 97.00 71 SER A O 1
ATOM 549 N N . GLU A 1 72 ? 10.449 -7.912 1.645 1.00 97.25 72 GLU A N 1
ATOM 550 C CA . GLU A 1 72 ? 11.905 -7.993 1.503 1.00 97.25 72 GLU A CA 1
ATOM 551 C C . GLU A 1 72 ? 12.369 -7.418 0.153 1.00 97.25 72 GLU A C 1
ATOM 553 O O . GLU A 1 72 ? 13.296 -6.624 0.081 1.00 97.25 72 GLU A O 1
ATOM 558 N N . THR A 1 73 ? 11.665 -7.753 -0.931 1.00 97.19 73 THR A N 1
ATOM 559 C CA . THR A 1 73 ? 11.993 -7.270 -2.280 1.00 97.19 73 THR A CA 1
ATOM 560 C C . THR A 1 73 ? 11.752 -5.767 -2.436 1.00 97.19 73 THR A C 1
ATOM 562 O O . THR A 1 73 ? 12.527 -5.107 -3.125 1.00 97.19 73 THR A O 1
ATOM 565 N N . VAL A 1 74 ? 10.733 -5.210 -1.765 1.00 97.88 74 VAL A N 1
ATOM 566 C CA . VAL A 1 74 ? 10.536 -3.751 -1.693 1.00 97.88 74 VAL A CA 1
ATOM 567 C C . VAL A 1 74 ? 11.746 -3.089 -1.038 1.00 97.88 74 VAL A C 1
ATOM 569 O O . VAL A 1 74 ? 12.255 -2.104 -1.565 1.00 97.88 74 VAL A O 1
ATOM 572 N N . ASP A 1 75 ? 12.225 -3.639 0.080 1.00 98.12 75 ASP A N 1
ATOM 573 C CA . ASP A 1 75 ? 13.423 -3.133 0.749 1.00 98.12 75 ASP A CA 1
ATOM 574 C C . ASP A 1 75 ? 14.650 -3.191 -0.162 1.00 98.12 75 ASP A C 1
ATOM 576 O O . ASP A 1 75 ? 15.266 -2.162 -0.426 1.00 98.12 75 ASP A O 1
ATOM 580 N N . TYR A 1 76 ? 14.961 -4.359 -0.720 1.00 98.00 76 TYR A N 1
ATOM 581 C CA . TYR A 1 76 ? 16.161 -4.554 -1.532 1.00 98.00 76 TYR A CA 1
ATOM 582 C C . TYR A 1 76 ? 16.244 -3.650 -2.765 1.00 98.00 76 TYR A C 1
ATOM 584 O O . TYR A 1 76 ? 17.334 -3.175 -3.091 1.00 98.00 76 TYR A O 1
ATOM 592 N N . LEU A 1 77 ? 15.114 -3.359 -3.416 1.00 97.25 77 LEU A N 1
ATOM 593 C CA . LEU A 1 77 ? 15.053 -2.377 -4.503 1.00 97.25 77 LEU A CA 1
ATOM 594 C C . LEU A 1 77 ? 15.331 -0.957 -3.998 1.00 97.25 77 LEU A C 1
ATOM 596 O O . LEU A 1 77 ? 16.129 -0.229 -4.583 1.00 97.25 77 LEU A O 1
ATOM 600 N N . LEU A 1 78 ? 14.724 -0.576 -2.874 1.00 97.69 78 LEU A N 1
ATOM 601 C CA . LEU A 1 78 ? 14.891 0.745 -2.268 1.00 97.69 78 LEU A CA 1
ATOM 602 C C . LEU A 1 78 ? 16.270 0.972 -1.613 1.00 97.69 78 LEU A C 1
ATOM 604 O O . LEU A 1 78 ? 16.621 2.115 -1.304 1.00 97.69 78 LEU A O 1
ATOM 608 N N . GLN A 1 79 ? 17.071 -0.081 -1.416 1.00 97.81 79 GLN A N 1
ATOM 609 C CA . GLN A 1 79 ? 18.473 0.026 -0.989 1.00 97.81 79 GLN A CA 1
ATOM 610 C C . GLN A 1 79 ? 19.439 0.386 -2.139 1.00 97.81 79 GLN A C 1
ATOM 612 O O . GLN A 1 79 ? 20.535 0.917 -1.898 1.00 97.81 79 GLN A O 1
ATOM 617 N N . ALA A 1 80 ? 19.043 0.131 -3.390 1.00 96.25 80 ALA A N 1
ATOM 618 C CA . ALA A 1 80 ? 19.829 0.502 -4.570 1.00 96.25 80 ALA A CA 1
ATOM 619 C C . ALA A 1 80 ? 19.911 2.024 -4.742 1.00 96.25 80 ALA A C 1
ATOM 621 O O . ALA A 1 80 ? 20.925 2.600 -5.135 1.00 96.25 80 ALA A O 1
ATOM 622 N N . ASP A 1 81 ? 18.835 2.683 -4.349 1.00 95.62 81 ASP A N 1
ATOM 623 C CA . ASP A 1 81 ? 18.688 4.117 -4.255 1.00 95.62 81 ASP A CA 1
ATOM 624 C C . ASP A 1 81 ? 19.752 4.771 -3.345 1.00 95.62 81 ASP A C 1
ATOM 626 O O . ASP A 1 81 ? 20.086 4.256 -2.278 1.00 95.62 81 ASP A O 1
ATOM 630 N N . LYS A 1 82 ? 20.295 5.937 -3.738 1.00 93.44 82 LYS A N 1
ATOM 631 C CA . LYS A 1 82 ? 21.337 6.655 -2.970 1.00 93.44 82 LYS A CA 1
ATOM 632 C C . LYS A 1 82 ? 20.892 8.081 -2.582 1.00 93.44 82 LYS A C 1
ATOM 634 O O . LYS A 1 82 ? 20.632 8.890 -3.473 1.00 93.44 82 LYS A O 1
ATOM 639 N N . PRO A 1 83 ? 20.836 8.429 -1.277 1.00 94.25 83 PRO A N 1
ATOM 640 C CA . PRO A 1 83 ? 21.003 7.533 -0.128 1.00 94.25 83 PRO A CA 1
ATOM 641 C C . PRO A 1 83 ? 19.871 6.488 -0.055 1.00 94.25 83 PRO A C 1
ATOM 643 O O . PRO A 1 83 ? 18.792 6.758 -0.604 1.00 94.25 83 PRO A O 1
ATOM 646 N N . PRO A 1 84 ? 20.101 5.346 0.622 1.00 96.12 84 PRO A N 1
ATOM 647 C CA . PRO A 1 84 ? 19.085 4.311 0.775 1.00 96.12 84 PRO A CA 1
ATOM 648 C C . PRO A 1 84 ? 17.841 4.822 1.494 1.00 96.12 84 PRO A C 1
ATOM 650 O O . PRO A 1 84 ? 17.924 5.713 2.347 1.00 96.12 84 PRO A O 1
ATOM 653 N N . ILE A 1 85 ? 16.685 4.257 1.154 1.00 97.69 85 ILE A N 1
ATOM 654 C CA . ILE A 1 85 ? 15.416 4.618 1.786 1.00 97.69 85 ILE A CA 1
ATOM 655 C C . ILE A 1 85 ? 15.198 3.766 3.038 1.00 97.69 85 ILE A C 1
ATOM 657 O O . ILE A 1 85 ? 15.456 2.565 3.050 1.00 97.69 85 ILE A O 1
ATOM 661 N N . ALA A 1 86 ? 14.712 4.397 4.108 1.00 97.44 86 ALA A N 1
ATOM 662 C CA . ALA A 1 86 ? 14.369 3.697 5.337 1.00 97.44 86 ALA A CA 1
ATOM 663 C C . ALA A 1 86 ? 13.111 2.844 5.136 1.00 97.44 86 ALA A C 1
ATOM 665 O O . ALA A 1 86 ? 12.049 3.356 4.755 1.00 97.44 86 ALA A O 1
ATOM 666 N N . THR A 1 87 ? 13.223 1.560 5.454 1.00 98.25 87 THR A N 1
ATOM 667 C CA . THR A 1 87 ? 12.147 0.585 5.300 1.00 98.25 87 THR A CA 1
ATOM 668 C C . THR A 1 87 ? 11.875 -0.174 6.600 1.00 98.25 87 THR A C 1
ATOM 670 O O . THR A 1 87 ? 12.702 -0.235 7.513 1.00 98.25 87 THR A O 1
ATOM 673 N N . VAL A 1 88 ? 10.687 -0.763 6.687 1.00 98.38 88 VAL A N 1
ATOM 674 C CA . VAL A 1 88 ? 10.320 -1.783 7.667 1.00 98.38 88 VAL A CA 1
ATOM 675 C C . VAL A 1 88 ? 9.763 -2.970 6.899 1.00 98.38 88 VAL A C 1
ATOM 677 O O . VAL A 1 88 ? 8.740 -2.852 6.224 1.00 98.38 88 VAL A O 1
ATOM 680 N N . VAL A 1 89 ? 10.413 -4.122 7.051 1.00 98.31 89 VAL A N 1
ATOM 681 C CA . VAL A 1 89 ? 9.966 -5.390 6.472 1.00 98.31 89 VAL A CA 1
ATOM 682 C C . VAL A 1 89 ? 9.241 -6.203 7.547 1.00 98.31 89 VAL A C 1
ATOM 684 O O . VAL A 1 89 ? 9.885 -6.667 8.493 1.00 98.31 89 VAL A O 1
ATOM 687 N N . PRO A 1 90 ? 7.910 -6.396 7.457 1.00 97.62 90 PRO A N 1
ATOM 688 C CA . PRO A 1 90 ? 7.193 -7.208 8.426 1.00 97.62 90 PRO A CA 1
ATOM 689 C C . PRO A 1 90 ? 7.651 -8.670 8.388 1.00 97.62 90 PRO A C 1
ATOM 691 O O . PRO A 1 90 ? 7.589 -9.353 7.361 1.00 97.62 90 PRO A O 1
ATOM 694 N N . GLY A 1 91 ? 8.052 -9.191 9.545 1.00 96.31 91 GLY A N 1
ATOM 695 C CA . GLY A 1 91 ? 8.379 -10.600 9.705 1.00 96.31 91 GLY A CA 1
ATOM 696 C C . GLY A 1 91 ? 7.157 -11.494 9.486 1.00 96.31 91 GLY A C 1
ATOM 697 O O . GLY A 1 91 ? 6.011 -11.087 9.678 1.00 96.31 91 GLY A O 1
ATOM 698 N N . ARG A 1 92 ? 7.382 -12.771 9.151 1.00 93.94 92 ARG A N 1
ATOM 699 C CA . ARG A 1 92 ? 6.298 -13.741 8.887 1.00 93.94 92 ARG A CA 1
ATOM 700 C C . ARG A 1 92 ? 5.251 -13.809 10.005 1.00 93.94 92 ARG A C 1
ATOM 702 O O . ARG A 1 92 ? 4.076 -13.982 9.716 1.00 93.94 92 ARG A O 1
ATOM 709 N N . ALA A 1 93 ? 5.667 -13.683 11.266 1.00 95.06 93 ALA A N 1
ATOM 710 C CA . ALA A 1 93 ? 4.752 -13.722 12.405 1.00 95.06 93 ALA A CA 1
ATOM 711 C C . ALA A 1 93 ? 3.929 -12.436 12.599 1.00 95.06 93 ALA A C 1
ATOM 713 O O . ALA A 1 93 ? 2.933 -12.467 13.316 1.00 95.06 93 ALA A O 1
ATOM 714 N N . GLN A 1 94 ? 4.340 -11.335 11.965 1.00 97.44 94 GLN A N 1
ATOM 715 C CA . GLN A 1 94 ? 3.691 -10.025 12.036 1.00 97.44 94 GLN A CA 1
ATOM 716 C C . GLN A 1 94 ? 2.639 -9.829 10.933 1.00 97.44 94 GLN A C 1
ATOM 718 O O . GLN A 1 94 ? 1.740 -9.004 11.083 1.00 97.44 94 GLN A O 1
ATOM 723 N N . ILE A 1 95 ? 2.735 -10.599 9.846 1.00 97.19 95 ILE A N 1
ATOM 724 C CA . ILE A 1 95 ? 1.768 -10.621 8.744 1.00 97.19 95 ILE A CA 1
ATOM 725 C C . ILE A 1 95 ? 0.628 -11.582 9.104 1.00 97.19 95 ILE A C 1
ATOM 727 O O . ILE A 1 95 ? 0.874 -12.666 9.643 1.00 97.19 95 ILE A O 1
ATOM 731 N N . SER A 1 96 ? -0.622 -11.204 8.817 1.00 93.38 96 SER A N 1
ATOM 732 C CA . SER A 1 96 ? -1.756 -12.121 9.006 1.00 93.38 96 SER A CA 1
ATOM 733 C C . SER A 1 96 ? -1.626 -13.376 8.130 1.00 93.38 96 SER A C 1
ATOM 735 O O . SER A 1 96 ? -0.941 -13.377 7.108 1.00 93.38 96 SER A O 1
ATOM 737 N N . ASN A 1 97 ? -2.296 -14.467 8.504 1.00 92.94 97 ASN A N 1
ATOM 738 C CA . ASN A 1 97 ? -2.252 -15.711 7.739 1.00 92.94 97 ASN A CA 1
ATOM 739 C C . ASN A 1 97 ? -3.592 -15.975 7.044 1.00 92.94 97 ASN A C 1
ATOM 741 O O . ASN A 1 97 ? -4.576 -16.295 7.700 1.00 92.94 97 ASN A O 1
ATOM 745 N N . HIS A 1 98 ? -3.618 -15.932 5.710 1.00 91.12 98 HIS A N 1
ATOM 746 C CA . HIS A 1 98 ? -4.827 -16.215 4.925 1.00 91.12 98 HIS A CA 1
ATOM 747 C C . HIS A 1 98 ? -5.413 -17.622 5.172 1.00 91.12 98 HIS A C 1
ATOM 749 O O . HIS A 1 98 ? -6.594 -17.844 4.924 1.00 91.12 98 HIS A O 1
ATOM 755 N N . LYS A 1 99 ? -4.609 -18.585 5.654 1.00 91.88 99 LYS A N 1
ATOM 756 C CA . LYS A 1 99 ? -5.064 -19.954 5.972 1.00 91.88 99 LYS A CA 1
ATOM 757 C C . LYS A 1 99 ? -5.609 -20.109 7.389 1.00 91.88 99 LYS A C 1
ATOM 759 O O . LYS A 1 99 ? -6.208 -21.137 7.686 1.00 91.88 99 LYS A O 1
ATOM 764 N N . ASP A 1 100 ? -5.362 -19.140 8.262 1.00 94.94 100 ASP A N 1
ATOM 765 C CA . ASP A 1 100 ? -5.751 -19.196 9.666 1.00 94.94 100 ASP A CA 1
ATOM 766 C C . ASP A 1 100 ? -6.220 -17.808 10.127 1.00 94.94 100 ASP A C 1
ATOM 768 O O . ASP A 1 100 ? -5.396 -16.978 10.519 1.00 94.94 100 ASP A O 1
ATOM 772 N N . PRO A 1 101 ? -7.537 -17.538 10.117 1.00 92.12 101 PRO A N 1
ATOM 773 C CA . PRO A 1 101 ? -8.065 -16.242 10.523 1.00 92.12 101 PRO A CA 1
ATOM 774 C C . PRO A 1 101 ? -7.872 -15.963 12.023 1.00 92.12 101 PRO A C 1
ATOM 776 O O . PRO A 1 101 ? -8.019 -14.818 12.438 1.00 92.12 101 PRO A O 1
ATOM 779 N N . SER A 1 102 ? -7.520 -16.962 12.846 1.00 94.44 102 SER A N 1
ATOM 780 C CA . SER A 1 102 ? -7.157 -16.752 14.256 1.00 94.44 102 SER A CA 1
ATOM 781 C C . SER A 1 102 ? -5.708 -16.280 14.439 1.00 94.44 102 SER A C 1
ATOM 783 O O . SER A 1 102 ? -5.333 -15.830 15.528 1.00 94.44 102 SER A O 1
ATOM 785 N N . TRP A 1 103 ? -4.894 -16.324 13.376 1.00 95.38 103 TRP A N 1
ATOM 786 C CA . TRP A 1 103 ? -3.528 -15.820 13.385 1.00 95.38 103 TRP A CA 1
ATOM 787 C C . TRP A 1 103 ? -3.515 -14.296 13.494 1.00 95.38 103 TRP A C 1
ATOM 789 O O . TRP A 1 103 ? -3.625 -13.559 12.510 1.00 95.38 103 TRP A O 1
ATOM 799 N N . ARG A 1 104 ? -3.332 -13.824 14.724 1.00 92.38 104 ARG A N 1
ATOM 800 C CA . ARG A 1 104 ? -3.231 -12.401 15.049 1.00 92.38 104 ARG A CA 1
ATOM 801 C C . ARG A 1 104 ? -2.012 -11.779 14.375 1.00 92.38 104 ARG A C 1
ATOM 803 O O . ARG A 1 104 ? -0.884 -12.203 14.656 1.00 92.38 104 ARG A O 1
ATOM 810 N N . GLY A 1 105 ? -2.254 -10.773 13.535 1.00 95.25 105 GLY A N 1
ATOM 811 C CA . GLY A 1 105 ? -1.218 -9.933 12.934 1.00 95.25 105 GLY A CA 1
ATOM 812 C C . GLY A 1 105 ? -0.685 -8.866 13.895 1.00 95.25 105 GLY A C 1
ATOM 813 O O . GLY A 1 105 ? -1.074 -8.794 15.065 1.00 95.25 105 GLY A O 1
ATOM 814 N N . THR A 1 106 ? 0.214 -8.026 13.391 1.00 97.81 106 THR A N 1
ATOM 815 C CA . THR A 1 106 ? 0.831 -6.924 14.137 1.00 97.81 106 THR A CA 1
ATOM 816 C C . THR A 1 106 ? 0.361 -5.579 13.603 1.00 97.81 106 THR A C 1
ATOM 818 O O . THR A 1 106 ? 0.418 -5.320 12.405 1.00 97.81 106 THR A O 1
ATOM 821 N N . TRP A 1 107 ? -0.058 -4.701 14.510 1.00 97.75 107 TRP A N 1
ATOM 822 C CA . TRP A 1 107 ? -0.307 -3.296 14.223 1.00 97.75 107 TRP A CA 1
ATOM 823 C C . TRP A 1 107 ? 1.002 -2.515 14.273 1.00 97.75 107 TRP A C 1
ATOM 825 O O . TRP A 1 107 ? 1.650 -2.471 15.316 1.00 97.75 107 TRP A O 1
ATOM 835 N N . PHE A 1 108 ? 1.359 -1.857 13.175 1.00 97.88 108 PHE A N 1
ATOM 836 C CA . PHE A 1 108 ? 2.426 -0.863 13.103 1.00 97.88 108 PHE A CA 1
ATOM 837 C C . PHE A 1 108 ? 1.812 0.528 13.177 1.00 97.88 108 PHE A C 1
ATOM 839 O O . PHE A 1 108 ? 0.888 0.837 12.432 1.00 97.88 108 PHE A O 1
ATOM 846 N N . TYR A 1 109 ? 2.306 1.374 14.069 1.00 97.06 109 TYR A N 1
ATOM 847 C CA . TYR A 1 109 ? 1.801 2.725 14.278 1.00 97.06 109 TYR A CA 1
ATOM 848 C C . TYR A 1 109 ? 2.633 3.733 13.499 1.00 97.06 109 TYR A C 1
ATOM 850 O O . TYR A 1 109 ? 3.840 3.576 13.331 1.00 97.06 109 TYR A O 1
ATOM 858 N N . SER A 1 110 ? 2.008 4.836 13.094 1.00 95.44 110 SER A N 1
ATOM 859 C CA . SER A 1 110 ? 2.681 5.939 12.398 1.00 95.44 110 SER A CA 1
ATOM 860 C C . SER A 1 110 ? 3.770 6.633 13.233 1.00 95.44 110 SER A C 1
ATOM 862 O O . SER A 1 110 ? 4.479 7.491 12.714 1.00 95.44 110 SER A O 1
ATOM 864 N N . SER A 1 111 ? 3.882 6.296 14.521 1.00 93.19 111 SER A N 1
ATOM 865 C CA . SER A 1 111 ? 4.965 6.692 15.430 1.00 93.19 111 SER A CA 1
ATOM 866 C C . SER A 1 111 ? 6.204 5.790 15.362 1.00 93.19 111 SER A C 1
ATOM 868 O O . SER A 1 111 ? 7.210 6.118 15.983 1.00 93.19 111 SER A O 1
ATOM 870 N N . GLY A 1 112 ? 6.131 4.655 14.658 1.00 92.75 112 GLY A N 1
ATOM 871 C CA . GLY A 1 112 ? 7.176 3.627 14.597 1.00 92.75 112 GLY A CA 1
ATOM 872 C C . GLY A 1 112 ? 7.035 2.504 15.635 1.00 92.75 112 GLY A C 1
ATOM 873 O O . GLY A 1 112 ? 7.745 1.507 15.551 1.00 92.75 112 GLY A O 1
ATOM 874 N N . GLN A 1 113 ? 6.115 2.617 16.601 1.00 93.62 113 GLN A N 1
ATOM 875 C CA . GLN A 1 113 ? 5.819 1.531 17.547 1.00 93.62 113 GLN A CA 1
ATOM 876 C C . GLN A 1 113 ? 5.007 0.417 16.871 1.00 93.62 113 GLN A C 1
ATOM 878 O O . GLN A 1 113 ? 4.262 0.668 15.926 1.00 93.62 113 GLN A O 1
ATOM 883 N N . SER A 1 114 ? 5.094 -0.813 17.381 1.00 95.06 114 SER A N 1
ATOM 884 C CA . SER A 1 114 ? 4.227 -1.909 16.941 1.00 95.06 114 SER A CA 1
ATOM 885 C C . SER A 1 114 ? 3.763 -2.776 18.107 1.00 95.06 114 SER A C 1
ATOM 887 O O . SER A 1 114 ? 4.402 -2.806 19.158 1.00 95.06 114 SER A O 1
ATOM 889 N N . ILE A 1 115 ? 2.626 -3.447 17.932 1.00 95.06 115 ILE A N 1
ATOM 890 C CA . ILE A 1 115 ? 2.049 -4.359 18.923 1.00 95.06 115 ILE A CA 1
ATOM 891 C C . ILE A 1 115 ? 1.274 -5.471 18.227 1.00 95.06 115 ILE A C 1
ATOM 893 O O . ILE A 1 115 ? 0.660 -5.245 17.179 1.00 95.06 115 ILE A O 1
ATOM 897 N N . ARG A 1 116 ? 1.284 -6.681 18.788 1.00 95.50 116 ARG A N 1
ATOM 898 C CA . ARG A 1 116 ? 0.435 -7.748 18.263 1.00 95.50 116 ARG A CA 1
ATOM 899 C C . ARG A 1 116 ? -1.025 -7.480 18.611 1.00 95.50 116 ARG A C 1
ATOM 901 O O . ARG A 1 116 ? -1.344 -6.965 19.680 1.00 95.50 116 ARG A O 1
ATOM 908 N N . ASP A 1 117 ? -1.922 -7.823 17.699 1.00 96.00 117 ASP A N 1
ATOM 909 C CA . ASP A 1 117 ? -3.347 -7.612 17.914 1.00 96.00 117 ASP A CA 1
ATOM 910 C C . ASP A 1 117 ? -3.861 -8.318 19.190 1.00 96.00 117 ASP A C 1
ATOM 912 O O . ASP A 1 117 ? -3.524 -9.469 19.486 1.00 96.00 117 ASP A O 1
ATOM 916 N N . GLY A 1 118 ? -4.661 -7.598 19.976 1.00 93.19 118 GLY A N 1
ATOM 917 C CA . GLY A 1 118 ? -5.219 -8.060 21.248 1.00 93.19 118 GLY A CA 1
ATOM 918 C C . GLY A 1 118 ? -4.245 -8.121 22.430 1.00 93.19 118 GLY A C 1
ATOM 919 O O . GLY A 1 118 ? -4.640 -8.601 23.493 1.00 93.19 118 GLY A O 1
ATOM 920 N N . GLU A 1 119 ? -2.998 -7.668 22.284 1.00 93.12 119 GLU A N 1
ATOM 921 C CA . GLU A 1 119 ? -2.121 -7.411 23.431 1.00 93.12 119 GLU A CA 1
ATOM 922 C C . GLU A 1 119 ? -2.480 -6.082 24.111 1.00 93.12 119 GLU A C 1
ATOM 924 O O . GLU A 1 119 ? -2.978 -5.153 23.475 1.00 93.12 119 GLU A O 1
ATOM 929 N N . ASN A 1 120 ? -2.217 -5.979 25.419 1.00 88.12 120 ASN A N 1
ATOM 930 C CA . ASN A 1 120 ? -2.470 -4.755 26.177 1.00 88.12 120 ASN A CA 1
ATOM 931 C C . ASN A 1 120 ? -1.424 -3.676 25.824 1.00 88.12 120 ASN A C 1
ATOM 933 O O . ASN A 1 120 ? -0.253 -3.849 26.181 1.00 88.12 120 ASN A O 1
ATOM 937 N N . PRO A 1 121 ? -1.817 -2.532 25.225 1.00 85.12 121 PRO A N 1
ATOM 938 C CA . PRO A 1 121 ? -0.886 -1.462 24.864 1.00 85.12 121 PRO A CA 1
ATOM 939 C C . PRO A 1 121 ? -0.102 -0.887 26.045 1.00 85.12 121 PRO A C 1
ATOM 941 O O . PRO A 1 121 ? 1.002 -0.380 25.866 1.00 85.12 121 PRO A O 1
ATOM 944 N N . MET A 1 122 ? -0.641 -1.000 27.262 1.00 84.25 122 MET A N 1
ATOM 945 C CA . MET A 1 122 ? 0.017 -0.527 28.481 1.00 84.25 122 MET A CA 1
ATOM 946 C C . MET A 1 122 ? 1.257 -1.341 28.867 1.00 84.25 122 MET A C 1
ATOM 948 O O . MET A 1 122 ? 2.027 -0.893 29.710 1.00 84.25 122 MET A O 1
ATOM 952 N N . HIS A 1 123 ? 1.456 -2.527 28.284 1.00 83.44 123 HIS A N 1
ATOM 953 C CA . HIS A 1 123 ? 2.609 -3.385 28.576 1.00 83.44 123 HIS A CA 1
ATOM 954 C C . HIS A 1 123 ? 3.814 -3.119 27.660 1.00 83.44 123 HIS A C 1
ATOM 956 O O . HIS A 1 123 ? 4.862 -3.737 27.839 1.00 83.44 123 HIS A O 1
ATOM 962 N N . LEU A 1 124 ? 3.694 -2.213 26.684 1.00 81.19 124 LEU A N 1
ATOM 963 C CA . LEU A 1 124 ? 4.811 -1.858 25.813 1.00 81.19 124 LEU A CA 1
ATOM 964 C C . LEU A 1 124 ? 5.867 -1.038 26.560 1.00 81.19 124 LEU A C 1
ATOM 966 O O . LEU A 1 124 ? 5.561 -0.085 27.284 1.00 81.19 124 LEU A O 1
ATOM 970 N N . ALA A 1 125 ? 7.137 -1.361 26.312 1.00 76.81 125 ALA A N 1
ATOM 971 C CA . ALA A 1 125 ? 8.250 -0.528 26.744 1.00 76.81 125 ALA A CA 1
ATOM 972 C C . ALA A 1 125 ? 8.132 0.866 26.097 1.00 76.81 125 ALA A C 1
ATOM 974 O O . ALA A 1 125 ? 8.066 0.987 24.875 1.00 76.81 125 ALA A O 1
ATOM 975 N N . GLY A 1 126 ? 8.080 1.918 26.920 1.00 81.06 126 GLY A N 1
ATOM 976 C CA . GLY A 1 126 ? 7.849 3.296 26.462 1.00 81.06 126 GLY A CA 1
ATOM 977 C C . GLY A 1 126 ? 6.384 3.758 26.492 1.00 81.06 126 GLY A C 1
ATOM 978 O O . GLY A 1 126 ? 6.112 4.903 26.129 1.00 81.06 126 GLY A O 1
ATOM 979 N N . GLY A 1 127 ? 5.461 2.918 26.976 1.00 85.31 127 GLY A N 1
ATOM 980 C CA . GLY A 1 127 ? 4.039 3.240 27.120 1.00 85.31 127 GLY A CA 1
ATOM 981 C C . GLY A 1 127 ? 3.204 2.924 25.871 1.00 85.31 127 GLY A C 1
ATOM 982 O O . GLY A 1 127 ? 3.728 2.374 24.898 1.00 85.31 127 GLY A O 1
ATOM 983 N N . PRO A 1 128 ? 1.898 3.256 25.884 1.00 87.38 128 PRO A N 1
ATOM 984 C CA . PRO A 1 128 ? 0.992 2.928 24.787 1.00 87.38 128 PRO A CA 1
ATOM 985 C C . PRO A 1 128 ? 1.443 3.571 23.465 1.00 87.38 128 PRO A C 1
ATOM 987 O O . PRO A 1 128 ? 2.022 4.665 23.485 1.00 87.38 128 PRO A O 1
ATOM 990 N N . PRO A 1 129 ? 1.172 2.929 22.310 1.00 89.50 129 PRO A N 1
ATOM 991 C CA . PRO A 1 129 ? 1.551 3.463 21.015 1.00 89.50 129 PRO A CA 1
ATOM 992 C C . PRO A 1 129 ? 0.982 4.858 20.780 1.00 89.50 129 PRO A C 1
ATOM 994 O O . PRO A 1 129 ? -0.204 5.106 21.002 1.00 89.50 129 PRO A O 1
ATOM 997 N N . LYS A 1 130 ? 1.825 5.766 20.292 1.00 88.25 130 LYS A N 1
ATOM 998 C CA . LYS A 1 130 ? 1.399 7.095 19.834 1.00 88.25 130 LYS A CA 1
ATOM 999 C C . LYS A 1 130 ? 1.072 7.073 18.340 1.00 88.25 130 LYS A C 1
ATOM 1001 O O . LYS A 1 130 ? 1.479 6.165 17.618 1.00 88.25 130 LYS A O 1
ATOM 1006 N N . GLY A 1 131 ? 0.407 8.117 17.855 1.00 88.81 131 GLY A N 1
ATOM 1007 C CA . GLY A 1 131 ? 0.089 8.304 16.437 1.00 88.81 131 GLY A CA 1
ATOM 1008 C C . GLY A 1 131 ? -1.410 8.279 16.155 1.00 88.81 131 GLY A C 1
ATOM 1009 O O . GLY A 1 131 ? -2.217 7.956 17.021 1.00 88.81 131 GLY A O 1
ATOM 1010 N N . LYS A 1 132 ? -1.777 8.671 14.933 1.00 94.75 132 LYS A N 1
ATOM 1011 C CA . LYS A 1 132 ? -3.175 8.757 14.472 1.00 94.75 132 LYS A CA 1
ATOM 1012 C C . LYS A 1 132 ? -3.533 7.711 13.429 1.00 94.75 132 LYS A C 1
ATOM 1014 O O . LYS A 1 132 ? -4.677 7.647 12.997 1.00 94.75 132 LYS A O 1
ATOM 1019 N N . ILE A 1 133 ? -2.556 6.908 13.024 1.00 97.56 133 ILE A N 1
ATOM 1020 C CA . ILE A 1 133 ? -2.720 5.858 12.031 1.00 97.56 133 ILE A CA 1
ATOM 1021 C C . ILE A 1 133 ? -1.991 4.621 12.540 1.00 97.56 133 ILE A C 1
ATOM 1023 O O . ILE A 1 133 ? -0.874 4.727 13.059 1.00 97.56 133 ILE A O 1
ATOM 1027 N N . ARG A 1 134 ? -2.612 3.458 12.362 1.00 97.88 134 ARG A N 1
ATOM 1028 C CA . ARG A 1 134 ? -1.933 2.162 12.430 1.00 97.88 134 ARG A CA 1
ATOM 1029 C C . ARG A 1 134 ? -2.273 1.329 11.203 1.00 97.88 134 ARG A C 1
ATOM 1031 O O . ARG A 1 134 ? -3.363 1.467 10.657 1.00 97.88 134 ARG A O 1
ATOM 1038 N N . ALA A 1 135 ? -1.357 0.465 10.796 1.00 98.69 135 ALA A N 1
ATOM 1039 C CA . ALA A 1 135 ? -1.538 -0.445 9.679 1.00 98.69 135 ALA A CA 1
ATOM 1040 C C . ALA A 1 135 ? -1.097 -1.864 10.056 1.00 98.69 135 ALA A C 1
ATOM 1042 O O . ALA A 1 135 ? -0.107 -2.043 10.765 1.00 98.69 135 ALA A O 1
ATOM 1043 N N . MET A 1 136 ? -1.832 -2.867 9.588 1.00 98.69 136 MET A N 1
ATOM 1044 C CA . MET A 1 136 ? -1.507 -4.282 9.730 1.00 98.69 136 MET A CA 1
ATOM 1045 C C . MET A 1 136 ? -1.294 -4.892 8.341 1.00 98.69 136 MET A C 1
ATOM 1047 O O . MET A 1 136 ? -2.202 -4.803 7.508 1.00 98.69 136 MET A O 1
ATOM 1051 N N . PRO A 1 137 ? -0.137 -5.528 8.088 1.00 98.44 137 PRO A N 1
ATOM 1052 C CA . PRO A 1 137 ? 0.098 -6.247 6.848 1.00 98.44 137 PRO A CA 1
ATOM 1053 C C . PRO A 1 137 ? -0.720 -7.539 6.825 1.00 98.44 137 PRO A C 1
ATOM 1055 O O . PRO A 1 137 ? -0.724 -8.331 7.775 1.00 98.44 137 PRO A O 1
ATOM 1058 N N . VAL A 1 138 ? -1.387 -7.766 5.702 1.00 98.12 138 VAL A N 1
ATOM 1059 C CA . VAL A 1 138 ? -2.200 -8.946 5.430 1.00 98.12 138 VAL A CA 1
ATOM 1060 C C . VAL A 1 138 ? -1.559 -9.735 4.307 1.00 98.12 138 VAL A C 1
ATOM 1062 O O . VAL A 1 138 ? -1.213 -9.175 3.269 1.00 98.12 138 VAL A O 1
ATOM 1065 N N . ASN A 1 139 ? -1.403 -11.042 4.501 1.00 96.88 139 ASN A N 1
ATOM 1066 C CA . ASN A 1 139 ? -0.828 -11.886 3.464 1.00 96.88 139 ASN A CA 1
ATOM 1067 C C . ASN A 1 139 ? -1.760 -11.944 2.247 1.00 96.88 139 ASN A C 1
ATOM 1069 O O . ASN A 1 139 ? -2.922 -12.348 2.360 1.00 96.88 139 ASN A O 1
ATOM 1073 N N . SER A 1 140 ? -1.239 -11.559 1.089 1.00 96.00 140 SER A N 1
ATOM 1074 C CA . SER A 1 140 ? -1.974 -11.456 -0.164 1.00 96.00 140 SER A CA 1
ATOM 1075 C C . SER A 1 140 ? -1.245 -12.186 -1.290 1.00 96.00 140 SER A C 1
ATOM 1077 O O . SER A 1 140 ? -0.142 -12.703 -1.126 1.00 96.00 140 SER A O 1
ATOM 1079 N N . MET A 1 141 ? -1.900 -12.242 -2.440 1.00 93.06 141 MET A N 1
ATOM 1080 C CA . MET A 1 141 ? -1.313 -12.650 -3.707 1.00 93.06 141 MET A CA 1
ATOM 1081 C C . MET A 1 141 ? -1.467 -11.521 -4.722 1.00 93.06 141 MET A C 1
ATOM 1083 O O . MET A 1 141 ? -2.132 -10.520 -4.445 1.00 93.06 141 MET A O 1
ATOM 1087 N N . HIS A 1 142 ? -0.870 -11.731 -5.886 1.00 91.31 142 HIS A N 1
ATOM 1088 C CA . HIS A 1 142 ? -0.992 -10.872 -7.047 1.00 91.31 142 HIS A CA 1
ATOM 1089 C C . HIS A 1 142 ? -1.737 -11.636 -8.153 1.00 91.31 142 HIS A C 1
ATOM 1091 O O . HIS A 1 142 ? -1.426 -12.807 -8.400 1.00 91.31 142 HIS A O 1
ATOM 1097 N N . ALA A 1 143 ? -2.722 -11.012 -8.800 1.00 84.88 143 ALA A N 1
ATOM 1098 C CA . ALA A 1 143 ? -3.397 -11.595 -9.961 1.00 84.88 143 ALA A CA 1
ATOM 1099 C C . ALA A 1 143 ? -2.420 -11.726 -11.148 1.00 84.88 143 ALA A C 1
ATOM 1101 O O . ALA A 1 143 ? -1.515 -10.909 -11.285 1.00 84.88 143 ALA A O 1
ATOM 1102 N N . PRO A 1 144 ? -2.527 -12.732 -12.024 1.00 74.44 144 PRO A N 1
ATOM 1103 C CA . PRO A 1 144 ? -1.731 -12.752 -13.253 1.00 74.44 144 PRO A CA 1
ATOM 1104 C C . PRO A 1 144 ? -1.935 -11.458 -14.070 1.00 74.44 144 PRO A C 1
ATOM 1106 O O . PRO A 1 144 ? -3.045 -10.940 -14.127 1.00 74.44 144 PRO A O 1
ATOM 1109 N N . HIS A 1 145 ? -0.879 -10.925 -14.694 1.00 65.69 145 HIS A N 1
ATOM 1110 C CA . HIS A 1 145 ? -0.950 -9.701 -15.509 1.00 65.69 145 HIS A CA 1
ATOM 1111 C C . HIS A 1 145 ? -0.978 -10.042 -17.003 1.00 65.69 145 HIS A C 1
ATOM 1113 O O . HIS A 1 145 ? -0.054 -10.674 -17.485 1.00 65.69 145 HIS A O 1
ATOM 1119 N N . ILE A 1 146 ? -1.995 -9.560 -17.728 1.00 47.62 146 ILE A N 1
ATOM 1120 C CA . ILE A 1 146 ? -2.161 -9.547 -19.201 1.00 47.62 146 ILE A CA 1
ATOM 1121 C C . ILE A 1 146 ? -1.935 -10.911 -19.910 1.00 47.62 146 ILE A C 1
ATOM 1123 O O . ILE A 1 146 ? -0.813 -11.377 -20.093 1.00 47.62 146 ILE A O 1
ATOM 1127 N N . PHE A 1 147 ? -3.021 -11.505 -20.424 1.00 35.75 147 PHE A N 1
ATOM 1128 C CA . PHE A 1 147 ? -3.050 -12.774 -21.185 1.00 35.75 147 PHE A CA 1
ATOM 1129 C C . PHE A 1 147 ? -2.711 -14.049 -20.383 1.00 35.75 147 PHE A C 1
ATOM 1131 O O . PHE A 1 147 ? -2.147 -14.996 -20.933 1.00 35.75 147 PHE A O 1
ATOM 1138 N N . GLY A 1 148 ? -3.059 -14.113 -19.092 1.00 38.41 148 GLY A N 1
ATOM 1139 C CA . GLY A 1 148 ? -2.933 -15.343 -18.294 1.00 38.41 148 GLY A CA 1
ATOM 1140 C C . GLY A 1 148 ? -1.494 -15.773 -17.961 1.00 38.41 148 GLY A C 1
ATOM 1141 O O . GLY A 1 148 ? -1.270 -16.916 -17.559 1.00 38.41 148 GLY A O 1
ATOM 1142 N N . ILE A 1 149 ? -0.507 -14.882 -18.111 1.00 42.47 149 ILE A N 1
ATOM 1143 C CA . ILE A 1 149 ? 0.905 -15.129 -17.785 1.00 42.47 149 ILE A CA 1
ATOM 1144 C C . ILE A 1 149 ? 1.299 -14.207 -16.630 1.00 42.47 149 ILE A C 1
ATOM 1146 O O . ILE A 1 149 ? 1.077 -13.008 -16.672 1.00 42.47 149 ILE A O 1
ATOM 1150 N N . ASN A 1 150 ? 1.915 -14.733 -15.572 1.00 51.25 150 ASN A N 1
ATOM 1151 C CA . ASN A 1 150 ? 2.535 -13.869 -14.567 1.00 51.25 150 ASN A CA 1
ATOM 1152 C C . ASN A 1 150 ? 3.768 -13.219 -15.224 1.00 51.25 150 ASN A C 1
ATOM 1154 O O . ASN A 1 150 ? 4.767 -13.906 -15.418 1.00 51.25 150 ASN A O 1
ATOM 1158 N N . LEU A 1 151 ? 3.670 -11.961 -15.673 1.00 55.97 151 LEU A N 1
ATOM 1159 C CA . LEU A 1 151 ? 4.697 -11.327 -16.514 1.00 55.97 151 LEU A CA 1
ATOM 1160 C C . LEU A 1 151 ? 5.967 -10.920 -15.749 1.00 55.97 151 LEU A C 1
ATOM 1162 O O . LEU A 1 151 ? 7.023 -10.804 -16.365 1.00 55.97 151 LEU A O 1
ATOM 1166 N N . LEU A 1 152 ? 5.900 -10.744 -14.423 1.00 71.44 152 LEU A N 1
ATOM 1167 C CA . LEU A 1 152 ? 7.032 -10.285 -13.600 1.00 71.44 152 LEU A CA 1
ATOM 1168 C C . LEU A 1 152 ? 7.186 -11.075 -12.277 1.00 71.44 152 LEU A C 1
ATOM 1170 O O . LEU A 1 152 ? 7.224 -10.476 -11.194 1.00 71.44 152 LEU A O 1
ATOM 1174 N N . PRO A 1 153 ? 7.256 -12.423 -12.319 1.00 80.25 153 PRO A N 1
ATOM 1175 C CA . PRO A 1 153 ? 7.452 -13.243 -11.135 1.00 80.25 153 PRO A CA 1
ATOM 1176 C C . PRO A 1 153 ? 8.908 -13.167 -10.669 1.00 80.25 153 PRO A C 1
ATOM 1178 O O . PRO A 1 153 ? 9.809 -12.753 -11.4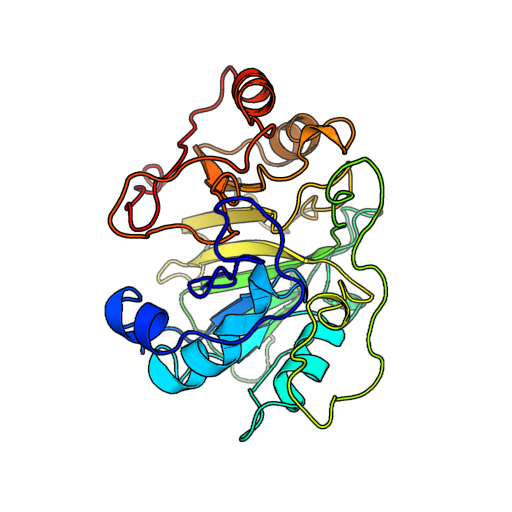02 1.00 80.25 153 PRO A O 1
ATOM 1181 N N . GLY A 1 154 ? 9.146 -13.651 -9.455 1.00 88.12 154 GLY A N 1
ATOM 1182 C CA . GLY A 1 154 ? 10.469 -13.702 -8.845 1.00 88.12 154 GLY A CA 1
ATOM 1183 C C . GLY A 1 154 ? 10.602 -12.714 -7.698 1.00 88.12 154 GLY A C 1
ATOM 1184 O O . GLY A 1 154 ? 9.655 -12.014 -7.342 1.00 88.12 154 GLY A O 1
ATOM 1185 N N . ALA A 1 155 ? 11.785 -12.698 -7.106 1.00 94.31 155 ALA A N 1
ATOM 1186 C CA . ALA A 1 155 ? 12.107 -11.906 -5.936 1.00 94.31 155 ALA A CA 1
ATOM 1187 C C . ALA A 1 155 ? 13.615 -11.662 -5.885 1.00 94.31 155 ALA A C 1
ATOM 1189 O O . ALA A 1 155 ? 14.379 -12.324 -6.590 1.00 94.31 155 ALA A O 1
ATOM 1190 N N . TYR A 1 156 ? 14.010 -10.737 -5.020 1.00 95.69 156 TYR A N 1
ATOM 1191 C CA . TYR A 1 156 ? 15.394 -10.559 -4.606 1.00 95.69 156 TYR A CA 1
ATOM 1192 C C . TYR A 1 156 ? 15.566 -11.047 -3.170 1.00 95.69 156 TYR A C 1
ATOM 1194 O O . TYR A 1 156 ? 14.646 -10.891 -2.361 1.00 95.69 156 TYR A O 1
ATOM 1202 N N . ASP A 1 157 ? 16.738 -11.615 -2.890 1.00 96.00 157 ASP A N 1
ATOM 1203 C CA . ASP A 1 157 ? 17.167 -12.085 -1.565 1.00 96.00 157 ASP A CA 1
ATOM 1204 C C . ASP A 1 157 ? 18.273 -11.197 -0.960 1.00 96.00 157 ASP A C 1
ATOM 1206 O O . ASP A 1 157 ? 18.605 -11.342 0.214 1.00 96.00 157 ASP A O 1
ATOM 1210 N N . ASP A 1 158 ? 18.793 -10.245 -1.744 1.00 96.50 158 ASP A N 1
ATOM 1211 C CA . ASP A 1 158 ? 19.850 -9.309 -1.363 1.00 96.50 158 ASP A CA 1
ATOM 1212 C C . ASP A 1 158 ? 19.578 -7.908 -1.953 1.00 96.50 158 ASP A C 1
ATOM 1214 O O . ASP A 1 158 ? 18.960 -7.809 -3.022 1.00 96.50 158 ASP A O 1
ATOM 1218 N N . PRO A 1 159 ? 20.050 -6.823 -1.300 1.00 96.25 159 PRO A N 1
ATOM 1219 C CA . PRO A 1 159 ? 19.992 -5.463 -1.835 1.00 96.25 159 PRO A CA 1
ATOM 1220 C C . PRO A 1 159 ? 20.597 -5.336 -3.233 1.00 96.25 159 PRO A C 1
ATOM 1222 O O . PRO A 1 159 ? 21.662 -5.888 -3.508 1.00 96.25 159 PRO A O 1
ATOM 1225 N N . LEU A 1 160 ? 19.961 -4.539 -4.092 1.00 95.19 160 LEU A N 1
ATOM 1226 C CA . LEU A 1 160 ? 20.515 -4.220 -5.406 1.00 95.19 160 LEU A CA 1
ATOM 1227 C C . LEU A 1 160 ? 21.583 -3.125 -5.301 1.00 95.19 160 LEU A C 1
ATOM 1229 O O . LEU A 1 160 ? 21.528 -2.251 -4.433 1.00 95.19 160 LEU A O 1
ATOM 1233 N N . GLU A 1 161 ? 22.548 -3.157 -6.220 1.00 94.56 161 GLU A N 1
ATOM 1234 C CA . GLU A 1 161 ? 23.578 -2.118 -6.323 1.00 94.56 161 GLU A CA 1
ATOM 1235 C C . GLU A 1 161 ? 23.044 -0.860 -7.023 1.00 94.56 161 GLU A C 1
ATOM 1237 O O . GLU A 1 161 ? 23.257 0.249 -6.525 1.00 94.56 161 GLU A O 1
ATOM 1242 N N . ASP A 1 162 ? 22.294 -1.050 -8.114 1.00 96.25 162 ASP A N 1
ATOM 1243 C CA . ASP A 1 162 ? 21.751 0.001 -8.977 1.00 96.25 162 ASP A CA 1
ATOM 1244 C C . ASP A 1 162 ? 20.228 -0.111 -9.130 1.00 96.25 162 ASP A C 1
ATOM 1246 O O . ASP A 1 162 ? 19.659 -1.206 -9.144 1.00 96.25 162 ASP A O 1
ATOM 1250 N N . VAL A 1 163 ? 19.559 1.039 -9.267 1.00 96.12 163 VAL A N 1
ATOM 1251 C CA . VAL A 1 163 ? 18.110 1.095 -9.510 1.00 96.12 163 VAL A CA 1
ATOM 1252 C C . VAL A 1 163 ? 17.808 0.491 -10.889 1.00 96.12 163 VAL A C 1
ATOM 1254 O O . VAL A 1 163 ? 18.381 0.957 -11.883 1.00 96.12 163 VAL A O 1
ATOM 1257 N N . PRO A 1 164 ? 16.906 -0.503 -11.002 1.00 95.25 164 PRO A N 1
ATOM 1258 C CA . PRO A 1 164 ? 16.662 -1.148 -12.281 1.00 95.25 164 PRO A CA 1
ATOM 1259 C C . PRO A 1 164 ? 16.016 -0.223 -13.309 1.00 95.25 164 PRO A C 1
ATOM 1261 O O . PRO A 1 164 ? 15.058 0.497 -13.023 1.00 95.25 164 PRO A O 1
ATOM 1264 N N . THR A 1 165 ? 16.500 -0.306 -14.545 1.00 93.94 165 THR A N 1
ATOM 1265 C CA . THR A 1 165 ? 15.959 0.446 -15.688 1.00 93.94 165 THR A CA 1
ATOM 1266 C C . THR A 1 165 ? 15.052 -0.397 -16.576 1.00 93.94 165 THR A C 1
ATOM 1268 O O . THR A 1 165 ? 14.272 0.152 -17.346 1.00 93.94 165 THR A O 1
ATOM 1271 N N . SER A 1 166 ? 15.131 -1.722 -16.482 1.00 91.62 166 SER A N 1
ATOM 1272 C CA . SER A 1 166 ? 14.267 -2.658 -17.199 1.00 91.62 166 SER A CA 1
ATOM 1273 C C . SER A 1 166 ? 13.021 -2.949 -16.376 1.00 91.62 166 SER A C 1
ATOM 1275 O O . SER A 1 166 ? 13.121 -3.214 -15.179 1.00 91.62 166 SER A O 1
ATOM 1277 N N . VAL A 1 167 ? 11.849 -2.976 -17.018 1.00 88.81 167 VAL A N 1
ATOM 1278 C CA . VAL A 1 167 ? 10.592 -3.358 -16.351 1.00 88.81 167 VAL A CA 1
ATOM 1279 C C . VAL A 1 167 ? 10.677 -4.764 -15.741 1.00 88.81 167 VAL A C 1
ATOM 1281 O O . VAL A 1 167 ? 10.104 -5.028 -14.688 1.00 88.81 167 VAL A O 1
ATOM 1284 N N . PHE A 1 168 ? 11.454 -5.654 -16.370 1.00 89.06 168 PHE A N 1
ATOM 1285 C CA . PHE A 1 168 ? 11.574 -7.055 -15.974 1.00 89.06 168 PHE A CA 1
ATOM 1286 C C . PHE A 1 168 ? 12.273 -7.261 -14.635 1.00 89.06 168 PHE A C 1
ATOM 1288 O O . PHE A 1 168 ? 12.126 -8.326 -14.037 1.00 89.06 168 PHE A O 1
ATOM 1295 N N . ASP A 1 169 ? 13.017 -6.263 -14.171 1.00 92.69 169 ASP A N 1
ATOM 1296 C CA . ASP A 1 169 ? 13.785 -6.312 -12.929 1.00 92.69 169 ASP A CA 1
ATOM 1297 C C . ASP A 1 169 ? 13.004 -5.745 -11.735 1.00 92.69 169 ASP A C 1
ATOM 1299 O O . ASP A 1 169 ? 13.401 -5.915 -10.588 1.00 92.69 169 ASP A O 1
ATOM 1303 N N . TRP A 1 170 ? 11.825 -5.165 -11.962 1.00 92.44 170 TRP A N 1
ATOM 1304 C CA . TRP A 1 170 ? 10.894 -4.812 -10.891 1.00 92.44 170 TRP A CA 1
ATOM 1305 C C . TRP A 1 170 ? 10.048 -6.033 -10.535 1.00 92.44 170 TRP A C 1
ATOM 1307 O O . TRP A 1 170 ? 8.903 -6.174 -10.959 1.00 92.44 170 TRP A O 1
ATOM 1317 N N . LYS A 1 171 ? 10.672 -6.981 -9.830 1.00 92.88 171 LYS A N 1
ATOM 1318 C CA . LYS A 1 171 ? 10.085 -8.281 -9.475 1.00 92.88 171 LYS A CA 1
ATOM 1319 C C . LYS A 1 171 ? 8.931 -8.137 -8.483 1.00 92.88 171 LYS A C 1
ATOM 1321 O O . LYS A 1 171 ? 8.950 -7.261 -7.629 1.00 92.88 171 LYS A O 1
ATOM 1326 N N . LEU A 1 172 ? 7.969 -9.063 -8.533 1.00 90.94 172 LEU A N 1
ATOM 1327 C CA . LEU A 1 172 ? 6.841 -9.107 -7.591 1.00 90.94 172 LEU A CA 1
ATOM 1328 C C . LEU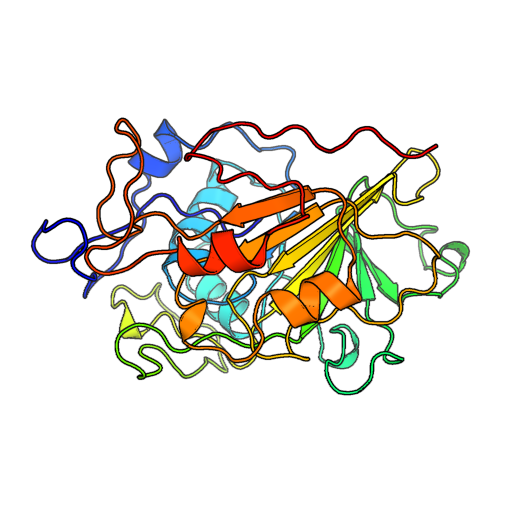 A 1 172 ? 7.288 -9.181 -6.119 1.00 90.94 172 LEU A C 1
ATOM 1330 O O . LEU A 1 172 ? 6.752 -8.482 -5.257 1.00 90.94 172 LEU A O 1
ATOM 1334 N N . GLY A 1 173 ? 8.269 -10.039 -5.846 1.00 91.88 173 GLY A N 1
ATOM 1335 C CA . GLY A 1 173 ? 8.742 -10.390 -4.514 1.00 91.88 173 GLY A CA 1
ATOM 1336 C C . GLY A 1 173 ? 8.150 -11.691 -3.972 1.00 91.88 173 GLY A C 1
ATOM 1337 O O . GLY A 1 173 ? 7.162 -12.222 -4.478 1.00 91.88 173 GLY A O 1
ATOM 1338 N N . HIS A 1 174 ? 8.757 -12.212 -2.900 1.00 90.62 174 HIS A N 1
ATOM 1339 C CA . HIS A 1 174 ? 8.314 -13.452 -2.235 1.00 90.62 174 HIS A CA 1
ATOM 1340 C C . HIS A 1 174 ? 6.936 -13.328 -1.578 1.00 90.62 174 HIS A C 1
ATOM 1342 O O . HIS A 1 174 ? 6.301 -14.333 -1.252 1.00 90.62 174 HIS A O 1
ATOM 1348 N N . LYS A 1 175 ? 6.499 -12.093 -1.323 1.00 91.50 175 LYS A N 1
ATOM 1349 C CA . LYS A 1 175 ? 5.254 -11.770 -0.635 1.00 91.50 175 LYS A CA 1
ATOM 1350 C C . LYS A 1 175 ? 4.593 -10.572 -1.294 1.00 91.50 175 LYS A C 1
ATOM 1352 O O . LYS A 1 175 ? 5.246 -9.555 -1.521 1.00 91.50 175 LYS A O 1
ATOM 1357 N N . THR A 1 176 ? 3.285 -10.686 -1.470 1.00 95.00 176 THR A N 1
ATOM 1358 C CA . THR A 1 176 ? 2.389 -9.566 -1.751 1.00 95.00 176 THR A CA 1
ATOM 1359 C C . THR A 1 176 ? 1.601 -9.268 -0.486 1.00 95.00 176 THR A C 1
ATOM 1361 O O . THR A 1 176 ? 1.132 -10.180 0.199 1.00 95.00 176 THR A O 1
ATOM 1364 N N . LEU A 1 177 ? 1.461 -7.993 -0.155 1.00 97.81 177 LEU A N 1
ATOM 1365 C CA . LEU A 1 177 ? 0.766 -7.529 1.032 1.00 97.81 177 LEU A CA 1
ATOM 1366 C C . LEU A 1 177 ? -0.489 -6.761 0.636 1.00 97.81 177 LEU A C 1
ATOM 1368 O O . LEU A 1 177 ? -0.484 -5.918 -0.255 1.00 97.81 177 LEU A O 1
ATOM 1372 N N . ALA A 1 178 ? -1.557 -7.043 1.361 1.00 98.19 178 ALA A N 1
ATOM 1373 C CA . ALA A 1 178 ? -2.670 -6.132 1.536 1.00 98.19 178 ALA A CA 1
ATOM 1374 C C . ALA A 1 178 ? -2.518 -5.427 2.888 1.00 98.19 178 ALA A C 1
ATOM 1376 O O . ALA A 1 178 ? -1.677 -5.808 3.709 1.00 98.19 178 ALA A O 1
ATOM 1377 N N . TRP A 1 179 ? -3.341 -4.416 3.148 1.00 98.75 179 TRP A N 1
ATOM 1378 C CA . TRP A 1 179 ? -3.236 -3.630 4.374 1.00 98.75 179 TRP A CA 1
ATOM 1379 C C . TRP A 1 179 ? -4.596 -3.429 5.031 1.00 98.75 179 TRP A C 1
ATOM 1381 O O . TRP A 1 179 ? -5.553 -3.014 4.384 1.00 98.75 179 TRP A O 1
ATOM 1391 N N . VAL A 1 180 ? -4.675 -3.661 6.342 1.00 98.75 180 VAL A N 1
ATOM 1392 C CA . VAL A 1 180 ? -5.739 -3.079 7.174 1.00 98.75 180 VAL A CA 1
ATOM 1393 C C . VAL A 1 180 ? -5.193 -1.811 7.802 1.00 98.75 180 VAL A C 1
ATOM 1395 O O . VAL A 1 180 ? -4.120 -1.841 8.394 1.00 98.75 180 VAL A O 1
ATOM 1398 N N . ILE A 1 181 ? -5.914 -0.704 7.685 1.00 98.81 181 ILE A N 1
ATOM 1399 C CA . ILE A 1 181 ? -5.476 0.618 8.124 1.00 98.81 181 ILE A CA 1
ATOM 1400 C C . ILE A 1 181 ? -6.562 1.208 9.011 1.00 98.81 181 ILE A C 1
ATOM 1402 O O . ILE A 1 181 ? -7.703 1.356 8.580 1.00 98.81 181 ILE A O 1
ATOM 1406 N N . ASP A 1 182 ? -6.194 1.593 10.227 1.00 98.44 182 ASP A N 1
ATOM 1407 C CA . ASP A 1 182 ? -7.094 2.297 11.130 1.00 98.44 182 ASP A CA 1
ATOM 1408 C C . ASP A 1 182 ? -6.688 3.767 11.256 1.00 98.44 182 ASP A C 1
ATOM 1410 O O . ASP A 1 182 ? -5.517 4.084 11.496 1.00 98.44 182 ASP A O 1
ATOM 1414 N N . LEU A 1 183 ? -7.679 4.657 11.157 1.00 97.69 183 LEU A N 1
ATOM 1415 C CA . LEU A 1 183 ? -7.556 6.062 11.544 1.00 97.69 183 LEU A CA 1
ATOM 1416 C C . LEU A 1 183 ? -8.057 6.203 12.982 1.00 97.69 183 LEU A C 1
ATOM 1418 O O . LEU A 1 183 ? -9.205 5.869 13.279 1.00 97.69 183 LEU A O 1
ATOM 1422 N N . LEU A 1 184 ? -7.188 6.664 13.877 1.00 96.06 184 LEU A N 1
ATOM 1423 C CA . LEU A 1 184 ? -7.397 6.598 15.321 1.00 96.06 184 LEU A CA 1
ATOM 1424 C C . LEU A 1 184 ? -7.908 7.922 15.900 1.00 96.06 184 LEU A C 1
ATOM 1426 O O . LEU A 1 184 ? -7.450 9.005 15.525 1.00 96.06 184 LEU A O 1
ATOM 1430 N N . GLY A 1 185 ? -8.811 7.818 16.874 1.00 93.88 185 GLY A N 1
ATOM 1431 C CA . GLY A 1 185 ? -9.277 8.932 17.695 1.00 93.88 185 GLY A CA 1
ATOM 1432 C C . GLY A 1 185 ? -8.225 9.414 18.698 1.00 93.88 185 GLY A C 1
ATOM 1433 O O . GLY A 1 185 ? -7.099 8.916 18.765 1.00 93.88 185 GLY A O 1
ATOM 1434 N N . ASP A 1 186 ? -8.572 10.423 19.498 1.00 91.50 186 ASP A N 1
ATOM 1435 C CA . ASP A 1 186 ? -7.738 10.865 20.631 1.00 91.50 186 ASP A CA 1
ATOM 1436 C C . ASP A 1 186 ? -7.638 9.811 21.742 1.00 91.50 186 ASP A C 1
ATOM 1438 O O . ASP A 1 186 ? -6.637 9.761 22.451 1.00 91.50 186 ASP A O 1
ATOM 1442 N N . ASP A 1 187 ? -8.627 8.925 21.840 1.00 89.25 187 ASP A N 1
ATOM 1443 C CA . ASP A 1 187 ? -8.661 7.799 22.777 1.00 89.25 187 ASP A CA 1
ATOM 1444 C C . ASP A 1 187 ? -7.889 6.560 22.281 1.00 89.25 187 ASP A C 1
ATOM 1446 O O . ASP A 1 187 ? -7.869 5.528 22.952 1.00 89.25 187 ASP A O 1
ATOM 1450 N N . GLY A 1 188 ? -7.262 6.647 21.101 1.00 89.69 188 GLY A N 1
ATOM 1451 C CA . GLY A 1 188 ? -6.510 5.557 20.483 1.00 89.69 188 GLY A CA 1
ATOM 1452 C C . GLY A 1 188 ? -7.371 4.455 19.858 1.00 89.69 188 GLY A C 1
ATOM 1453 O O . GLY A 1 188 ? -6.813 3.462 19.388 1.00 89.69 188 GLY A O 1
ATOM 1454 N N . LYS A 1 189 ? -8.702 4.605 19.819 1.00 92.25 189 LYS A N 1
ATOM 1455 C CA . LYS A 1 189 ? -9.606 3.642 19.175 1.00 92.25 189 LYS A CA 1
ATOM 1456 C C . LYS A 1 189 ? -9.780 3.942 17.683 1.00 92.25 189 LYS A C 1
ATOM 1458 O O . LYS A 1 189 ? -9.673 5.101 17.276 1.00 92.25 189 LYS A O 1
ATOM 1463 N N . PRO A 1 190 ? -10.058 2.923 16.849 1.00 95.38 190 PRO A N 1
ATOM 1464 C CA . PRO A 1 190 ? -10.300 3.126 15.425 1.00 95.38 190 PRO A CA 1
ATOM 1465 C C . PRO A 1 190 ? -11.626 3.858 15.179 1.00 95.38 190 PRO A C 1
ATOM 1467 O O . PRO A 1 190 ? -12.702 3.317 15.430 1.00 95.38 190 PRO A O 1
ATOM 1470 N N . VAL A 1 191 ? -11.541 5.075 14.638 1.00 96.69 191 VAL A N 1
ATOM 1471 C CA . VAL A 1 191 ? -12.693 5.832 14.117 1.00 96.69 191 VAL A CA 1
ATOM 1472 C C . VAL A 1 191 ? -13.088 5.273 12.754 1.00 96.69 191 VAL A C 1
ATOM 1474 O O . VAL A 1 191 ? -14.260 4.981 12.513 1.00 96.69 191 VAL A O 1
ATOM 1477 N N . TYR A 1 192 ? -12.088 5.046 11.898 1.00 98.25 192 TYR A N 1
ATOM 1478 C CA . TYR A 1 192 ? -12.254 4.406 10.598 1.00 98.25 192 TYR A CA 1
ATOM 1479 C C . TYR A 1 192 ? -11.372 3.178 10.480 1.00 98.25 192 TYR A C 1
ATOM 1481 O O . TYR A 1 192 ? -10.235 3.199 10.953 1.00 98.25 192 TYR A O 1
ATOM 1489 N N . ARG A 1 193 ? -11.881 2.159 9.790 1.00 98.56 193 ARG A N 1
ATOM 1490 C CA . ARG A 1 193 ? -11.112 0.997 9.347 1.00 98.56 193 ARG A CA 1
ATOM 1491 C C . ARG A 1 193 ? -11.210 0.835 7.838 1.00 98.56 193 ARG A C 1
ATOM 1493 O O . ARG A 1 193 ? -12.304 0.751 7.281 1.00 98.56 193 ARG A O 1
ATOM 1500 N N . ILE A 1 194 ? -10.054 0.766 7.199 1.00 98.81 194 ILE A N 1
ATOM 1501 C CA . ILE A 1 194 ? -9.888 0.671 5.755 1.00 98.81 194 ILE A CA 1
ATOM 1502 C C . ILE A 1 194 ? -9.179 -0.645 5.453 1.00 98.81 194 ILE A C 1
ATOM 1504 O O . ILE A 1 194 ? -8.167 -0.963 6.073 1.00 98.81 194 ILE A O 1
ATOM 1508 N N . HIS A 1 195 ? -9.695 -1.412 4.505 1.00 98.69 195 HIS A N 1
ATOM 1509 C CA . HIS A 1 195 ? -8.959 -2.512 3.891 1.00 98.69 195 HIS A CA 1
ATOM 1510 C C . HIS A 1 195 ? -8.468 -2.059 2.520 1.00 98.69 195 HIS A C 1
ATOM 1512 O O . HIS A 1 195 ? -9.251 -1.526 1.739 1.00 98.69 195 HIS A O 1
ATOM 1518 N N . TYR A 1 196 ? -7.177 -2.214 2.250 1.00 98.62 196 TYR A N 1
ATOM 1519 C CA . TYR A 1 196 ? -6.562 -1.866 0.977 1.00 98.62 196 TYR A CA 1
ATOM 1520 C C . TYR A 1 196 ? -5.979 -3.106 0.322 1.00 98.62 196 TYR A C 1
ATOM 1522 O O . TYR A 1 196 ? -5.070 -3.745 0.863 1.00 98.62 196 TYR A O 1
ATOM 1530 N N . GLN A 1 197 ? -6.504 -3.399 -0.861 1.00 96.31 197 GLN A N 1
ATOM 1531 C CA . GLN A 1 197 ? -6.104 -4.515 -1.680 1.00 96.31 197 GLN A CA 1
ATOM 1532 C C . GLN A 1 197 ? -5.234 -4.013 -2.834 1.00 96.31 197 GLN A C 1
ATOM 1534 O O . GLN A 1 197 ? -5.742 -3.555 -3.850 1.00 96.31 197 GLN A O 1
ATOM 1539 N N . ASP A 1 198 ? -3.916 -4.085 -2.640 1.00 93.31 198 ASP A N 1
ATOM 1540 C CA . ASP A 1 198 ? -2.902 -3.560 -3.570 1.00 93.31 198 ASP A CA 1
ATOM 1541 C C . ASP A 1 198 ? -2.901 -4.295 -4.924 1.00 93.31 198 ASP A C 1
ATOM 1543 O O . ASP A 1 198 ? -2.571 -3.710 -5.945 1.00 93.31 198 ASP A O 1
ATOM 1547 N N . SER A 1 199 ? -3.345 -5.557 -4.947 1.00 93.62 199 SER A N 1
ATOM 1548 C CA . SER A 1 199 ? -3.572 -6.348 -6.163 1.00 93.62 199 SER A CA 1
ATOM 1549 C C . SER A 1 199 ? -4.784 -7.267 -5.995 1.00 93.62 199 SER A C 1
ATOM 1551 O O . SER A 1 199 ? -5.074 -7.729 -4.880 1.00 93.62 199 SER A O 1
ATOM 1553 N N . ALA A 1 200 ? -5.504 -7.536 -7.088 1.00 94.19 200 ALA A N 1
ATOM 1554 C CA . ALA A 1 200 ? -6.605 -8.493 -7.098 1.00 94.19 200 ALA A CA 1
ATOM 1555 C C . ALA A 1 200 ? -6.118 -9.885 -6.651 1.00 94.19 200 ALA A C 1
ATOM 1557 O O . ALA A 1 200 ? -4.999 -10.311 -6.941 1.00 94.19 200 ALA A O 1
ATOM 1558 N N . ALA A 1 201 ? -6.945 -10.592 -5.879 1.00 94.25 201 ALA A N 1
ATOM 1559 C CA . ALA A 1 201 ? -6.521 -11.804 -5.186 1.00 94.25 201 ALA A CA 1
ATOM 1560 C C . ALA A 1 201 ? -7.657 -12.821 -5.057 1.00 94.25 201 ALA A C 1
ATOM 1562 O O . ALA A 1 201 ? -8.779 -12.480 -4.677 1.00 94.25 201 ALA A O 1
ATOM 1563 N N . THR A 1 202 ? -7.343 -14.093 -5.310 1.00 94.81 202 THR A N 1
ATOM 1564 C CA . THR A 1 202 ? -8.266 -15.204 -5.058 1.00 94.81 202 THR A CA 1
ATOM 1565 C C . THR A 1 202 ? -8.424 -15.410 -3.548 1.00 94.81 202 THR A C 1
ATOM 1567 O O . THR A 1 202 ? -7.423 -15.599 -2.852 1.00 94.81 202 THR A O 1
ATOM 1570 N N . PRO A 1 203 ? -9.651 -15.451 -3.004 1.00 95.25 203 PRO A N 1
ATOM 1571 C CA . PRO A 1 203 ? -9.880 -15.815 -1.612 1.00 95.25 203 PRO A CA 1
ATOM 1572 C C . PRO A 1 203 ? -9.197 -17.134 -1.200 1.00 95.25 203 PRO A C 1
ATOM 1574 O O . PRO A 1 203 ? -9.195 -18.090 -1.975 1.00 95.25 203 PRO A O 1
ATOM 1577 N N . PRO A 1 204 ? -8.658 -17.235 0.030 1.00 95.69 204 PRO A N 1
ATOM 1578 C CA . PRO A 1 204 ? -8.711 -16.239 1.105 1.00 95.69 204 PRO A CA 1
ATOM 1579 C C . PRO A 1 204 ? -7.517 -15.265 1.117 1.00 95.69 204 PRO A C 1
ATOM 1581 O O . PRO A 1 204 ? -7.294 -14.589 2.120 1.00 95.69 204 PRO A O 1
ATOM 1584 N N . TRP A 1 205 ? -6.711 -15.190 0.053 1.00 96.56 205 TRP A N 1
ATOM 1585 C CA . TRP A 1 205 ? -5.617 -14.219 -0.004 1.00 96.56 205 TRP A CA 1
ATOM 1586 C C . TRP A 1 205 ? -6.148 -12.787 0.114 1.00 96.56 205 TRP A C 1
ATOM 1588 O O . TRP A 1 205 ? -7.196 -12.454 -0.436 1.00 96.56 205 TRP A O 1
ATOM 1598 N N . GLY A 1 206 ? -5.441 -11.950 0.876 1.00 96.25 206 GLY A N 1
ATOM 1599 C CA . GLY A 1 206 ? -5.870 -10.584 1.169 1.00 96.25 206 GLY A CA 1
ATOM 1600 C C . GLY A 1 206 ? -6.965 -10.488 2.235 1.00 96.25 206 GLY A C 1
ATOM 1601 O O . GLY A 1 206 ? -7.325 -9.380 2.620 1.00 96.25 206 GLY A O 1
ATOM 1602 N N . PHE A 1 207 ? -7.495 -11.597 2.768 1.00 97.00 207 PHE A N 1
ATOM 1603 C CA . PHE A 1 207 ? -8.526 -11.515 3.806 1.00 97.00 207 PHE A CA 1
ATOM 1604 C C . PHE A 1 207 ? -7.923 -11.048 5.138 1.00 97.00 207 PHE A C 1
ATOM 1606 O O . PHE A 1 207 ? -6.890 -11.575 5.569 1.00 97.00 207 PHE A O 1
ATOM 1613 N N . PRO A 1 208 ? -8.561 -10.084 5.826 1.00 96.38 208 PRO A N 1
ATOM 1614 C CA . PRO A 1 208 ? -8.117 -9.686 7.153 1.00 96.38 208 PRO A CA 1
ATOM 1615 C C . PRO A 1 208 ? -8.280 -10.850 8.149 1.00 96.38 208 PRO A C 1
ATOM 1617 O O . PRO A 1 208 ? -9.188 -11.673 7.989 1.00 96.38 208 PRO A O 1
ATOM 1620 N N . PRO A 1 209 ? -7.433 -10.933 9.192 1.00 96.00 209 PRO A N 1
ATOM 1621 C CA . PRO A 1 209 ? -7.648 -11.883 10.278 1.00 96.00 209 PRO A CA 1
ATOM 1622 C C . PRO A 1 209 ? -8.872 -11.475 11.113 1.00 96.00 209 PRO A C 1
ATOM 1624 O O . PRO A 1 209 ? -9.430 -10.387 10.951 1.00 96.00 209 PRO A O 1
ATOM 1627 N N . LEU A 1 210 ? -9.253 -12.319 12.071 1.00 95.06 210 LEU A N 1
ATOM 1628 C CA . LEU A 1 210 ? -10.100 -11.891 13.177 1.00 95.06 210 LEU A CA 1
ATOM 1629 C C . LEU A 1 210 ? -9.320 -10.867 14.004 1.00 95.06 210 LEU A C 1
ATOM 1631 O O . LEU A 1 210 ? -8.310 -11.197 14.625 1.00 95.06 210 LEU A O 1
ATOM 1635 N N . ILE A 1 211 ? -9.791 -9.625 13.982 1.00 96.38 211 ILE A N 1
ATOM 1636 C CA . ILE A 1 211 ? -9.226 -8.535 14.773 1.00 96.38 211 ILE A CA 1
ATOM 1637 C C . ILE A 1 211 ? -9.887 -8.564 16.152 1.00 96.38 211 ILE A C 1
ATOM 1639 O O . ILE A 1 211 ? -11.084 -8.802 16.281 1.00 96.38 211 ILE A O 1
ATOM 1643 N N . SER A 1 212 ? -9.087 -8.357 17.192 1.00 94.81 212 SER A N 1
ATOM 1644 C CA . SER A 1 212 ? -9.479 -8.452 18.602 1.00 94.81 212 SER A CA 1
ATOM 1645 C C . SER A 1 212 ? -10.503 -7.411 19.065 1.00 94.81 212 SER A C 1
ATOM 1647 O O . SER A 1 212 ? -11.029 -7.522 20.174 1.00 94.81 212 SER A O 1
ATOM 1649 N N . ASP A 1 213 ? -10.789 -6.414 18.232 1.00 91.56 213 ASP A N 1
ATOM 1650 C CA . ASP A 1 213 ? -11.834 -5.427 18.453 1.00 91.56 213 ASP A CA 1
ATOM 1651 C C . ASP A 1 213 ? -13.085 -5.744 17.615 1.00 91.56 213 ASP A C 1
ATOM 1653 O O . ASP A 1 213 ? -13.060 -6.507 16.654 1.00 91.56 213 ASP A O 1
ATOM 1657 N N . SER A 1 214 ? -14.215 -5.143 17.980 1.00 89.69 214 SER A N 1
ATOM 1658 C CA . SER A 1 214 ? -15.480 -5.332 17.258 1.00 89.69 214 SER A CA 1
ATOM 1659 C C . SER A 1 214 ? -15.664 -4.338 16.102 1.00 89.69 214 SER A C 1
ATOM 1661 O O . SER A 1 214 ? -16.792 -4.130 15.653 1.00 89.69 214 SER A O 1
ATOM 1663 N N . LYS A 1 215 ? -14.599 -3.659 15.646 1.00 95.06 215 LYS A N 1
ATOM 1664 C CA . LYS A 1 215 ? -14.719 -2.595 14.642 1.00 95.06 215 LYS A CA 1
ATOM 1665 C C . LYS A 1 215 ? -14.886 -3.198 13.244 1.00 95.06 215 LYS A C 1
ATOM 1667 O O . LYS A 1 215 ? -14.007 -3.895 12.734 1.00 95.06 215 LYS A O 1
ATOM 1672 N N . SER A 1 216 ? -16.015 -2.890 12.609 1.00 95.81 216 SER A N 1
ATOM 1673 C CA . SER A 1 216 ? -16.280 -3.216 11.206 1.00 95.81 216 SER A CA 1
ATOM 1674 C C . SER A 1 216 ? -15.428 -2.380 10.247 1.00 95.81 216 SER A C 1
ATOM 1676 O O . SER A 1 216 ? -14.873 -1.347 10.625 1.00 95.81 216 SER A O 1
ATOM 1678 N N . PHE A 1 217 ? -15.343 -2.823 8.992 1.00 98.00 217 PHE A N 1
ATOM 1679 C CA . PHE A 1 217 ? -14.685 -2.075 7.925 1.00 98.00 217 PHE A CA 1
ATOM 1680 C C . PHE A 1 217 ? -15.604 -0.961 7.421 1.00 98.00 217 PHE A C 1
ATOM 1682 O O . PHE A 1 217 ? -16.768 -1.191 7.100 1.00 98.00 217 PHE A O 1
ATOM 1689 N N . ASP A 1 218 ? -15.079 0.257 7.341 1.00 98.56 218 ASP A N 1
ATOM 1690 C CA . ASP A 1 218 ? -15.789 1.389 6.752 1.00 98.56 218 ASP A CA 1
ATOM 1691 C C . ASP A 1 218 ? -15.544 1.451 5.250 1.00 98.56 218 ASP A C 1
ATOM 1693 O O . ASP A 1 218 ? -16.490 1.639 4.488 1.00 98.56 218 ASP A O 1
ATOM 1697 N N . VAL A 1 219 ? -14.292 1.253 4.830 1.00 98.75 219 VAL A N 1
ATOM 1698 C CA . VAL A 1 219 ? -13.881 1.352 3.427 1.00 98.75 219 VAL A CA 1
ATOM 1699 C C . VAL A 1 219 ? -13.123 0.100 3.003 1.00 98.75 219 VAL A C 1
ATOM 1701 O O . VAL A 1 219 ? -12.270 -0.395 3.739 1.00 98.75 219 VAL A O 1
ATOM 1704 N N . VAL A 1 220 ? -13.405 -0.392 1.802 1.00 98.75 220 VAL A N 1
ATOM 1705 C CA . VAL A 1 220 ? -12.547 -1.349 1.092 1.00 98.75 220 VAL A CA 1
ATOM 1706 C C . VAL A 1 220 ? -12.085 -0.693 -0.200 1.00 98.75 220 VAL A C 1
ATOM 1708 O O . VAL A 1 220 ? -12.911 -0.227 -0.977 1.00 98.75 220 VAL A O 1
ATOM 1711 N N . ILE A 1 221 ? -10.778 -0.654 -0.427 1.00 98.56 221 ILE A N 1
ATOM 1712 C CA . ILE A 1 221 ? -10.165 -0.184 -1.667 1.00 98.56 221 ILE A CA 1
ATOM 1713 C C . ILE A 1 221 ? -9.745 -1.424 -2.456 1.00 98.56 221 ILE A C 1
ATOM 1715 O O . ILE A 1 221 ? -8.884 -2.183 -2.007 1.00 98.56 221 ILE A O 1
ATOM 1719 N N . LEU A 1 222 ? -10.395 -1.642 -3.594 1.00 98.00 222 LEU A N 1
ATOM 1720 C CA . LEU A 1 222 ? -10.174 -2.760 -4.501 1.00 98.00 222 LEU A CA 1
ATOM 1721 C C . LEU A 1 222 ? -9.207 -2.369 -5.619 1.00 98.00 222 LEU A C 1
ATOM 1723 O O . LEU A 1 222 ? -9.156 -1.211 -6.027 1.00 98.00 222 LEU A O 1
ATOM 1727 N N . CYS A 1 223 ? -8.498 -3.364 -6.135 1.00 94.88 223 CYS A N 1
ATOM 1728 C CA . CYS A 1 223 ? -7.691 -3.261 -7.338 1.00 94.88 223 CYS A CA 1
ATOM 1729 C C . CYS A 1 223 ? -8.539 -3.749 -8.517 1.00 94.88 223 CYS A C 1
ATOM 1731 O O . CYS A 1 223 ? -9.066 -4.863 -8.480 1.00 94.88 223 CYS A O 1
ATOM 1733 N N . ALA A 1 224 ? -8.716 -2.897 -9.524 1.00 94.06 224 ALA A N 1
ATOM 1734 C CA . ALA A 1 224 ? -9.485 -3.236 -10.713 1.00 94.06 224 ALA A CA 1
ATOM 1735 C C . ALA A 1 224 ? -8.656 -3.988 -11.763 1.00 94.06 224 ALA A C 1
ATOM 1737 O O . ALA A 1 224 ? -9.220 -4.785 -12.506 1.00 94.06 224 ALA A O 1
ATOM 1738 N N . ALA A 1 225 ? -7.340 -3.776 -11.824 1.00 88.38 225 ALA A N 1
ATOM 1739 C CA . ALA A 1 225 ? -6.483 -4.493 -12.762 1.00 88.38 225 ALA A CA 1
ATOM 1740 C C . ALA A 1 225 ? -6.567 -6.013 -12.548 1.00 88.38 225 ALA A C 1
ATOM 1742 O O . ALA A 1 225 ? -6.459 -6.508 -11.421 1.00 88.38 225 ALA A O 1
ATOM 1743 N N . SER A 1 226 ? -6.751 -6.747 -13.649 1.00 87.94 226 SER A N 1
ATOM 1744 C CA . SER A 1 226 ? -6.798 -8.217 -13.678 1.00 87.94 226 SER A CA 1
ATOM 1745 C C . SER A 1 226 ? -7.814 -8.830 -12.699 1.00 87.94 226 SER A C 1
ATOM 1747 O O . SER A 1 226 ? -7.609 -9.928 -12.174 1.00 87.94 226 SER A O 1
ATOM 1749 N N . TRP A 1 227 ? -8.911 -8.118 -12.412 1.00 92.44 227 TRP A N 1
ATOM 1750 C CA . TRP A 1 227 ? -9.944 -8.567 -11.473 1.00 92.44 227 TRP A CA 1
ATOM 1751 C C . TRP A 1 227 ? -10.622 -9.875 -11.911 1.00 92.44 227 TRP A C 1
ATOM 1753 O O . TRP A 1 227 ? -11.076 -10.647 -11.066 1.00 92.44 227 TRP A O 1
ATOM 1763 N N . ASP A 1 228 ? -10.700 -10.110 -13.219 1.00 91.56 228 ASP A N 1
ATOM 1764 C CA . ASP A 1 228 ? -11.323 -11.253 -13.883 1.00 91.56 228 ASP A CA 1
ATOM 1765 C C . ASP A 1 228 ? -10.381 -12.460 -14.040 1.00 91.56 228 ASP A C 1
ATOM 1767 O O . ASP A 1 228 ? -10.833 -13.558 -14.360 1.00 91.56 228 ASP A O 1
ATOM 1771 N N . GLU A 1 229 ? -9.098 -12.295 -13.710 1.00 90.38 229 GLU A N 1
ATOM 1772 C CA . GLU A 1 229 ? -8.082 -13.361 -13.698 1.00 90.38 229 GLU A CA 1
ATOM 1773 C C . GLU A 1 229 ? -8.015 -14.110 -12.352 1.00 90.38 229 GLU A C 1
ATOM 1775 O O . GLU A 1 229 ? -7.219 -15.036 -12.162 1.00 90.38 229 GLU A O 1
ATOM 1780 N N . VAL A 1 230 ? -8.847 -13.721 -11.381 1.00 91.50 230 VAL A N 1
ATOM 1781 C CA . VAL A 1 230 ? -8.930 -14.350 -10.058 1.00 91.50 230 VAL A CA 1
ATOM 1782 C C . VAL A 1 230 ? -10.357 -14.778 -9.732 1.00 91.50 230 VAL A C 1
ATOM 1784 O O . VAL A 1 230 ? -11.343 -14.105 -10.021 1.00 91.50 230 VAL A O 1
ATOM 1787 N N . SER A 1 231 ? -10.493 -15.936 -9.089 1.00 93.12 231 SER A N 1
ATOM 1788 C CA . SER A 1 231 ? -11.813 -16.495 -8.802 1.00 93.12 231 SER A CA 1
ATOM 1789 C C . SER A 1 231 ? -12.460 -15.816 -7.597 1.00 93.12 231 SER A C 1
ATOM 1791 O O . SER A 1 231 ? -11.803 -15.608 -6.578 1.00 93.12 231 SER A O 1
ATOM 1793 N N . TYR A 1 232 ? -13.771 -15.571 -7.674 1.00 94.69 232 TYR A N 1
ATOM 1794 C CA . TYR A 1 232 ? -14.603 -15.098 -6.556 1.00 94.69 232 TYR A CA 1
ATOM 1795 C C . TYR A 1 232 ? -14.197 -13.727 -5.973 1.00 94.69 232 TYR A C 1
ATOM 1797 O O . TYR A 1 232 ? -14.604 -13.357 -4.864 1.00 94.69 232 TYR A O 1
ATOM 1805 N N . TYR A 1 233 ? -13.418 -12.961 -6.736 1.00 95.38 233 TYR A N 1
ATOM 1806 C CA . TYR A 1 233 ? -13.073 -11.576 -6.452 1.00 95.38 233 TYR A CA 1
ATOM 1807 C C . TYR A 1 233 ? -14.094 -10.624 -7.096 1.00 95.38 233 TYR A C 1
ATOM 1809 O O . TYR A 1 233 ? -14.498 -10.870 -8.234 1.00 95.38 233 TYR A O 1
ATOM 1817 N N . PRO A 1 234 ? -14.510 -9.545 -6.404 1.00 96.50 234 PRO A N 1
ATOM 1818 C CA . PRO A 1 234 ? -14.192 -9.172 -5.021 1.00 96.50 234 PRO A CA 1
ATOM 1819 C C . PRO A 1 234 ? -15.173 -9.779 -4.003 1.00 96.50 234 PRO A C 1
ATOM 1821 O O . PRO A 1 234 ? -15.030 -9.566 -2.796 1.00 96.50 234 PRO A O 1
ATOM 1824 N N . THR A 1 235 ? -16.173 -10.533 -4.474 1.00 96.44 235 THR A N 1
ATOM 1825 C CA . THR A 1 235 ? -17.309 -11.033 -3.684 1.00 96.44 235 THR A CA 1
ATOM 1826 C C . THR A 1 235 ? -16.901 -11.675 -2.352 1.00 96.44 235 THR A C 1
ATOM 1828 O O . THR A 1 235 ? -17.509 -11.393 -1.316 1.00 96.44 235 THR A O 1
ATOM 1831 N N . GLY A 1 236 ? -15.872 -12.528 -2.338 1.00 96.19 236 GLY A N 1
ATOM 1832 C CA . GLY A 1 236 ? -15.408 -13.171 -1.108 1.00 96.19 236 GLY A CA 1
ATOM 1833 C C . GLY A 1 236 ? -14.937 -12.176 -0.044 1.00 96.19 236 GLY A C 1
ATOM 1834 O O . GLY A 1 236 ? -15.332 -12.290 1.118 1.00 96.19 236 GLY A O 1
ATOM 1835 N N . LEU A 1 237 ? -14.139 -11.183 -0.445 1.00 97.38 237 LEU A N 1
ATOM 1836 C CA . LEU A 1 237 ? -13.618 -10.157 0.456 1.00 97.38 237 LEU A CA 1
ATOM 1837 C C . LEU A 1 237 ? -14.754 -9.278 0.988 1.00 97.38 237 LEU A C 1
ATOM 1839 O O . LEU A 1 237 ? -14.840 -9.069 2.194 1.00 97.38 237 LEU A O 1
ATOM 1843 N N . LEU A 1 238 ? -15.670 -8.837 0.120 1.00 98.06 238 LEU A N 1
ATOM 1844 C CA . LEU A 1 238 ? -16.812 -7.997 0.508 1.00 98.06 238 LEU A CA 1
ATOM 1845 C C . LEU A 1 238 ? -17.757 -8.696 1.493 1.00 98.06 238 LEU A C 1
ATOM 1847 O O . LEU A 1 238 ? -18.333 -8.048 2.369 1.00 98.06 238 LEU A O 1
ATOM 1851 N N . ARG A 1 239 ? -17.898 -10.024 1.400 1.00 96.19 239 ARG A N 1
ATOM 1852 C CA . ARG A 1 239 ? -18.645 -10.816 2.391 1.00 96.19 239 ARG A CA 1
ATOM 1853 C C . ARG A 1 239 ? -17.939 -10.879 3.743 1.00 96.19 239 ARG A C 1
ATOM 1855 O O . ARG A 1 239 ? -18.625 -10.892 4.766 1.00 96.19 239 ARG A O 1
ATOM 1862 N N . ALA A 1 240 ? -16.608 -10.934 3.745 1.00 95.06 240 ALA A N 1
ATOM 1863 C CA . ALA A 1 240 ? -15.803 -10.978 4.962 1.00 95.06 240 ALA A CA 1
ATOM 1864 C C . ALA A 1 240 ? -15.738 -9.613 5.667 1.00 95.06 240 ALA A C 1
ATOM 1866 O O . ALA A 1 240 ? -15.817 -9.555 6.891 1.00 95.06 240 ALA A O 1
ATOM 1867 N N . THR A 1 241 ? -15.629 -8.518 4.910 1.00 97.06 241 THR A N 1
ATOM 1868 C CA . THR A 1 241 ? -15.427 -7.167 5.459 1.00 97.06 241 THR A CA 1
ATOM 1869 C C . THR A 1 241 ? -16.721 -6.381 5.649 1.00 97.06 241 THR A C 1
ATOM 1871 O O . THR A 1 241 ? -16.792 -5.576 6.576 1.00 97.06 241 THR A O 1
ATOM 1874 N N . ARG A 1 242 ? -17.746 -6.626 4.816 1.00 96.94 242 ARG A N 1
ATOM 1875 C CA . ARG A 1 242 ? -19.031 -5.897 4.785 1.00 96.94 242 ARG A CA 1
ATOM 1876 C C . ARG A 1 242 ? -18.842 -4.374 4.891 1.00 96.94 242 ARG A C 1
ATOM 1878 O O . ARG A 1 242 ? -19.316 -3.771 5.858 1.00 96.94 242 ARG A O 1
ATOM 1885 N N . PRO A 1 243 ? -18.116 -3.760 3.940 1.00 98.06 243 PRO A N 1
ATOM 1886 C CA . PRO A 1 243 ? -17.766 -2.354 4.023 1.00 98.06 243 PRO A CA 1
ATOM 1887 C C . PRO A 1 243 ? -18.983 -1.459 3.817 1.00 98.06 243 PRO A C 1
ATOM 1889 O O . PRO A 1 243 ? -19.986 -1.858 3.226 1.00 98.06 243 PRO A O 1
ATOM 1892 N N . ARG A 1 244 ? -18.855 -0.212 4.265 1.00 98.06 244 ARG A N 1
ATOM 1893 C CA . ARG A 1 244 ? -19.861 0.833 4.047 1.00 98.06 244 ARG A CA 1
ATOM 1894 C C . ARG A 1 244 ? -19.641 1.567 2.728 1.00 98.06 244 ARG A C 1
ATOM 1896 O O . ARG A 1 244 ? -20.595 2.089 2.169 1.00 98.06 244 ARG A O 1
ATOM 1903 N N . LEU A 1 245 ? -18.398 1.604 2.255 1.00 98.69 245 LEU A N 1
ATOM 1904 C CA . LEU A 1 245 ? -17.983 2.213 0.999 1.00 98.69 245 LEU A CA 1
ATOM 1905 C C . LEU A 1 245 ? -16.920 1.341 0.321 1.00 98.69 245 LEU A C 1
ATOM 1907 O O . LEU A 1 245 ? -15.996 0.855 0.974 1.00 98.69 245 LEU A O 1
ATOM 1911 N N . VAL A 1 246 ? -17.031 1.172 -0.991 1.00 98.75 246 VAL A N 1
ATOM 1912 C CA . VAL A 1 246 ? -16.027 0.503 -1.822 1.00 98.75 246 VAL A CA 1
ATOM 1913 C C . VAL A 1 246 ? -15.390 1.523 -2.764 1.00 98.75 246 VAL A C 1
ATOM 1915 O O . VAL A 1 246 ? -16.096 2.253 -3.451 1.00 98.75 246 VAL A O 1
ATOM 1918 N N . LEU A 1 247 ? -14.063 1.587 -2.807 1.00 98.38 247 LEU A N 1
ATOM 1919 C CA . LEU A 1 247 ? -13.325 2.382 -3.790 1.00 98.38 247 LEU A CA 1
ATOM 1920 C C . LEU A 1 247 ? -12.649 1.447 -4.782 1.00 98.38 247 LEU A C 1
ATOM 1922 O O . LEU A 1 247 ? -12.117 0.417 -4.374 1.00 98.38 247 LEU A O 1
ATOM 1926 N N . LEU A 1 248 ? -12.646 1.808 -6.060 1.00 97.19 248 LEU A N 1
ATOM 1927 C CA . LEU A 1 248 ? -11.867 1.102 -7.074 1.00 97.19 248 LEU A CA 1
ATOM 1928 C C . LEU A 1 248 ? -10.633 1.933 -7.403 1.00 97.19 248 LEU A C 1
ATOM 1930 O O . LEU A 1 248 ? -10.756 3.077 -7.818 1.00 97.19 248 LEU A O 1
ATOM 1934 N N . GLY A 1 249 ? -9.453 1.362 -7.215 1.00 93.81 249 GLY A N 1
ATOM 1935 C CA . GLY A 1 249 ? -8.203 1.923 -7.710 1.00 93.81 249 GLY A CA 1
ATOM 1936 C C . GLY A 1 249 ? -7.591 1.020 -8.769 1.00 93.81 249 GLY A C 1
ATOM 1937 O O . GLY A 1 249 ? -8.039 -0.114 -8.971 1.00 93.81 249 GLY A O 1
ATOM 1938 N N . HIS A 1 250 ? -6.530 1.512 -9.403 1.00 91.88 250 HIS A N 1
ATOM 1939 C CA . HIS A 1 250 ? -5.749 0.737 -10.363 1.00 91.88 250 HIS A CA 1
ATOM 1940 C C . HIS A 1 250 ? -6.608 0.242 -11.543 1.00 91.88 250 HIS A C 1
ATOM 1942 O O . HIS A 1 250 ? -6.448 -0.873 -12.033 1.00 91.88 250 HIS A O 1
ATOM 1948 N N . TRP A 1 251 ? -7.580 1.065 -11.940 1.00 92.19 251 TRP A N 1
ATOM 1949 C CA . TRP A 1 251 ? -8.409 0.883 -13.135 1.00 92.19 251 TRP A CA 1
ATOM 1950 C C . TRP A 1 251 ? -7.849 1.688 -14.313 1.00 92.19 251 TRP A C 1
ATOM 1952 O O . TRP A 1 251 ? -8.101 1.376 -15.478 1.00 92.19 251 TRP A O 1
ATOM 1962 N N . GLU A 1 252 ? -7.093 2.735 -13.989 1.00 89.81 252 GLU A N 1
ATOM 1963 C CA . GLU A 1 252 ? -6.528 3.707 -14.900 1.00 89.81 252 GLU A CA 1
ATOM 1964 C C . GLU A 1 252 ? -5.402 3.106 -15.740 1.00 89.81 252 GLU A C 1
ATOM 1966 O O . GLU A 1 252 ? -4.668 2.205 -15.335 1.00 89.81 252 GLU A O 1
ATOM 1971 N N . ASN A 1 253 ? -5.195 3.689 -16.913 1.00 85.81 253 ASN A N 1
ATOM 1972 C CA . ASN A 1 253 ? -4.056 3.399 -17.753 1.00 85.81 253 ASN A CA 1
ATOM 1973 C C . ASN A 1 253 ? -2.771 3.915 -17.094 1.00 85.81 253 ASN A C 1
ATOM 1975 O O . ASN A 1 253 ? -2.525 5.119 -17.023 1.00 85.81 253 ASN A O 1
ATOM 1979 N N . PHE A 1 254 ? -1.921 2.999 -16.646 1.00 80.62 254 PHE A N 1
ATOM 1980 C CA . PHE A 1 254 ? -0.595 3.302 -16.106 1.00 80.62 254 PHE A CA 1
ATOM 1981 C C . PHE A 1 254 ? 0.526 3.199 -17.163 1.00 80.62 254 PHE A C 1
ATOM 1983 O O . PHE A 1 254 ? 1.710 3.225 -16.820 1.00 80.62 254 PHE A O 1
ATOM 1990 N N . PHE A 1 255 ? 0.171 3.158 -18.455 1.00 84.69 255 PHE A N 1
ATOM 1991 C CA . PHE A 1 255 ? 1.088 3.232 -19.596 1.00 84.69 255 PHE A CA 1
ATOM 1992 C C . PHE A 1 255 ? 0.884 4.534 -20.387 1.00 84.69 255 PHE A C 1
ATOM 1994 O O . PHE A 1 255 ? 0.126 4.604 -21.362 1.00 84.69 255 PHE A O 1
ATOM 2001 N N . GLY A 1 256 ? 1.614 5.576 -19.995 1.00 80.00 256 GLY A N 1
ATOM 2002 C CA . GLY A 1 256 ? 1.692 6.839 -20.725 1.00 80.00 256 GLY A CA 1
ATOM 2003 C C . GLY A 1 256 ? 0.431 7.691 -20.628 1.00 80.00 256 GLY A C 1
ATOM 2004 O O . GLY A 1 256 ? 0.079 8.339 -21.613 1.00 80.00 256 GLY A O 1
ATOM 2005 N N . ASN A 1 257 ? -0.269 7.690 -19.485 1.00 83.50 257 ASN A N 1
ATOM 2006 C CA . ASN A 1 257 ? -1.381 8.623 -19.303 1.00 83.50 257 ASN A CA 1
ATOM 2007 C C . ASN A 1 257 ? -0.899 10.075 -19.234 1.00 83.50 257 ASN A C 1
ATOM 2009 O O . ASN A 1 257 ? 0.235 10.376 -18.822 1.00 83.50 257 ASN A O 1
ATOM 2013 N N . ASP A 1 258 ? -1.819 10.948 -19.624 1.00 87.00 258 ASP A N 1
ATOM 2014 C CA . ASP A 1 258 ? -1.773 12.360 -19.313 1.00 87.00 258 ASP A CA 1
ATOM 2015 C C . ASP A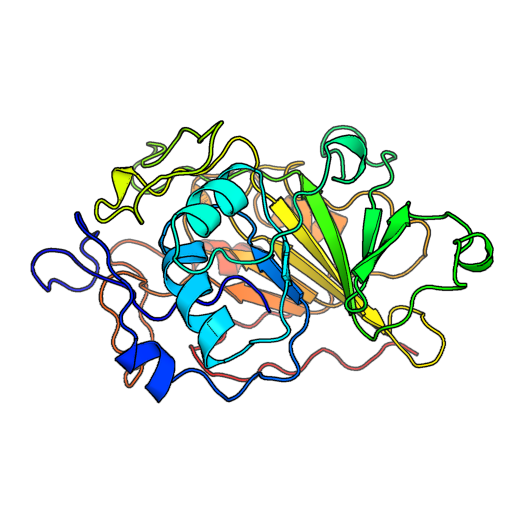 1 258 ? -2.629 12.600 -18.068 1.00 87.00 258 ASP A C 1
ATOM 2017 O O . ASP A 1 258 ? -3.768 12.147 -18.002 1.00 87.00 258 ASP A O 1
ATOM 2021 N N . LEU A 1 259 ? -2.050 13.275 -17.080 1.00 87.06 259 LEU A N 1
ATOM 2022 C CA . LEU A 1 259 ? -2.687 13.582 -15.802 1.00 87.06 259 LEU A CA 1
ATOM 2023 C C . LEU A 1 259 ? -3.545 14.858 -15.875 1.00 87.06 259 LEU A C 1
ATOM 2025 O O . LEU A 1 259 ? -4.192 15.208 -14.890 1.00 87.06 259 LEU A O 1
ATOM 2029 N N . GLU A 1 260 ? -3.516 15.569 -17.007 1.00 88.75 260 GLU A N 1
ATOM 2030 C CA . GLU A 1 260 ? -4.339 16.761 -17.272 1.00 88.75 260 GLU A CA 1
ATOM 2031 C C . GLU A 1 260 ? -5.614 16.442 -18.058 1.00 88.75 260 GLU A C 1
ATOM 2033 O O . GLU A 1 260 ? -6.500 17.289 -18.161 1.00 88.75 260 GLU A O 1
ATOM 2038 N N . GLU A 1 261 ? -5.719 15.217 -18.570 1.00 90.00 261 GLU A N 1
ATOM 2039 C CA . GLU A 1 261 ? -6.880 14.698 -19.286 1.00 90.00 261 GLU A CA 1
ATOM 2040 C C . GLU A 1 261 ? -7.634 13.684 -18.408 1.00 90.00 261 GLU A C 1
ATOM 2042 O O . GLU A 1 261 ? -7.040 13.102 -17.494 1.00 90.00 261 GLU A O 1
ATOM 2047 N N . PRO A 1 262 ? -8.933 13.436 -18.666 1.00 90.44 262 PRO A N 1
ATOM 2048 C CA . PRO A 1 262 ? -9.674 12.376 -17.986 1.00 90.44 262 PRO A CA 1
ATOM 2049 C C . PRO A 1 262 ? -8.968 11.020 -18.096 1.00 90.44 262 PRO A C 1
ATOM 2051 O O . PRO A 1 262 ? -8.436 10.671 -19.159 1.00 90.44 262 PRO A O 1
ATOM 2054 N N . ALA A 1 263 ? -8.966 10.241 -17.011 1.00 90.81 263 ALA A N 1
ATOM 2055 C CA . ALA A 1 263 ? -8.333 8.935 -17.039 1.00 90.81 263 ALA A CA 1
ATOM 2056 C C . ALA A 1 263 ? -9.119 7.961 -17.928 1.00 90.81 263 ALA A C 1
ATOM 2058 O O . ALA A 1 263 ? -10.345 7.961 -18.007 1.00 90.81 263 ALA A O 1
ATOM 2059 N N . GLU A 1 264 ? -8.377 7.098 -18.610 1.00 90.25 264 GLU A N 1
ATOM 2060 C CA . GLU A 1 264 ? -8.916 6.027 -19.445 1.00 90.25 264 GLU A CA 1
ATOM 2061 C C . GLU A 1 264 ? -8.353 4.701 -18.951 1.00 90.25 264 GLU A C 1
ATOM 2063 O O . GLU A 1 264 ? -7.272 4.684 -18.363 1.00 90.25 264 GLU A O 1
ATOM 2068 N N . THR A 1 265 ? -9.033 3.589 -19.221 1.00 89.00 265 THR A N 1
ATOM 2069 C CA . THR A 1 265 ? -8.492 2.251 -18.955 1.00 89.00 265 THR A CA 1
ATOM 2070 C C . THR A 1 265 ? -7.368 1.898 -19.931 1.00 89.00 265 THR A C 1
ATOM 2072 O O . THR A 1 265 ? -7.183 2.521 -20.983 1.00 89.00 265 THR A O 1
ATOM 2075 N N . ILE A 1 266 ? -6.585 0.869 -19.596 1.00 84.19 266 ILE A N 1
ATOM 2076 C CA . ILE A 1 266 ? -5.693 0.234 -20.574 1.00 84.19 266 ILE A CA 1
ATOM 2077 C C . ILE A 1 266 ? -6.556 -0.296 -21.734 1.00 84.19 266 ILE A C 1
ATOM 2079 O O . ILE A 1 266 ? -7.585 -0.926 -21.476 1.00 84.19 266 ILE A O 1
ATOM 2083 N N . PRO A 1 267 ? -6.161 -0.091 -23.007 1.00 81.94 267 PRO A N 1
ATOM 2084 C CA . PRO A 1 267 ? -6.899 -0.633 -24.141 1.00 81.94 267 PRO A CA 1
ATOM 2085 C C . PRO A 1 267 ? -7.188 -2.129 -23.974 1.00 81.94 267 PRO A C 1
ATOM 2087 O O . PRO A 1 267 ? -6.296 -2.897 -23.623 1.00 81.94 267 PRO A O 1
ATOM 2090 N N . LEU A 1 268 ? -8.427 -2.532 -24.274 1.00 81.00 268 LEU A N 1
ATOM 2091 C CA . LEU A 1 268 ? -8.948 -3.904 -24.136 1.00 81.00 268 LEU A CA 1
ATOM 2092 C C . LEU A 1 268 ? -9.164 -4.397 -22.695 1.00 81.00 268 LEU A C 1
ATOM 2094 O O . LEU A 1 268 ? -9.661 -5.508 -22.531 1.00 81.00 268 LEU A O 1
ATOM 2098 N N . GLN A 1 269 ? -8.846 -3.598 -21.675 1.00 82.25 269 GLN A N 1
ATOM 2099 C CA . GLN A 1 269 ? -9.251 -3.877 -20.299 1.00 82.25 269 GLN A CA 1
ATOM 2100 C C . GLN A 1 269 ? -10.539 -3.129 -19.950 1.00 82.25 269 GLN A C 1
ATOM 2102 O O . GLN A 1 269 ? -10.768 -1.998 -20.390 1.00 82.25 269 GLN A O 1
ATOM 2107 N N . ASP A 1 270 ? -11.366 -3.771 -19.131 1.00 87.50 270 ASP A N 1
ATOM 2108 C CA . ASP A 1 270 ? -12.615 -3.225 -18.618 1.00 87.50 270 ASP A CA 1
ATOM 2109 C C . ASP A 1 270 ? -12.849 -3.696 -17.177 1.00 87.50 270 ASP A C 1
ATOM 2111 O O . ASP A 1 270 ? -12.548 -4.832 -16.805 1.00 87.50 270 ASP A O 1
ATOM 2115 N N . TYR A 1 271 ? -13.426 -2.815 -16.367 1.00 93.31 271 TYR A N 1
ATOM 2116 C CA . TYR A 1 271 ? -13.843 -3.096 -14.996 1.00 93.31 271 TYR A CA 1
ATOM 2117 C C . TYR A 1 271 ? -15.373 -3.063 -14.840 1.00 93.31 271 TYR A C 1
ATOM 2119 O O . TYR A 1 271 ? -15.888 -3.154 -13.727 1.00 93.31 271 TYR A O 1
ATOM 2127 N N . GLY A 1 272 ? -16.143 -2.984 -15.930 1.00 95.25 272 GLY A N 1
ATOM 2128 C CA . GLY A 1 272 ? -17.605 -3.020 -15.898 1.00 95.25 272 GLY A CA 1
ATOM 2129 C C . GLY A 1 272 ? -18.163 -4.284 -15.237 1.00 95.25 272 GLY A C 1
ATOM 2130 O O . GLY A 1 272 ? -19.098 -4.206 -14.438 1.00 95.25 272 GLY A O 1
ATOM 2131 N N . GLY A 1 273 ? -17.558 -5.449 -15.489 1.00 95.31 273 GLY A N 1
ATOM 2132 C CA . GLY A 1 273 ? -17.928 -6.692 -14.798 1.00 95.31 273 GLY A CA 1
ATOM 2133 C C . GLY A 1 273 ? -17.627 -6.661 -13.292 1.00 95.31 273 GLY A C 1
ATOM 2134 O O . GLY A 1 273 ? -18.413 -7.182 -12.498 1.00 95.31 273 GLY A O 1
ATOM 2135 N N . LEU A 1 274 ? -16.552 -5.980 -12.878 1.00 96.00 274 LEU A N 1
ATOM 2136 C CA . LEU A 1 274 ? -16.255 -5.729 -11.468 1.00 96.00 274 LEU A CA 1
ATOM 2137 C C . LEU A 1 274 ? -17.345 -4.858 -10.835 1.00 96.00 274 LEU A C 1
ATOM 2139 O O . LEU A 1 274 ? -17.848 -5.209 -9.772 1.00 96.00 274 LEU A O 1
ATOM 2143 N N . ILE A 1 275 ? -17.768 -3.782 -11.508 1.00 97.12 275 ILE A N 1
ATOM 2144 C CA . ILE A 1 275 ? -18.858 -2.904 -11.045 1.00 97.12 275 ILE A CA 1
ATOM 2145 C C . ILE A 1 275 ? -20.161 -3.681 -10.852 1.00 97.12 275 ILE A C 1
ATOM 2147 O O . ILE A 1 275 ? -20.840 -3.486 -9.847 1.00 97.12 275 ILE A O 1
ATOM 2151 N N . GLN A 1 276 ? -20.495 -4.605 -11.756 1.00 96.56 276 GLN A N 1
ATOM 2152 C CA . GLN A 1 276 ? -21.686 -5.450 -11.604 1.00 96.56 276 GLN A CA 1
ATOM 2153 C C . GLN A 1 276 ? -21.636 -6.308 -10.329 1.00 96.56 276 GLN A C 1
ATOM 2155 O O . GLN A 1 276 ? -22.665 -6.509 -9.687 1.00 96.56 276 GLN A O 1
ATOM 2160 N N . GLN A 1 277 ? -20.454 -6.776 -9.911 1.00 96.19 277 GLN A N 1
ATOM 2161 C CA . GLN A 1 277 ? -20.301 -7.504 -8.644 1.00 96.19 277 GLN A CA 1
ATOM 2162 C C . GLN A 1 277 ? -20.451 -6.620 -7.397 1.00 96.19 277 GLN A C 1
ATOM 2164 O O . GLN A 1 277 ? -20.581 -7.147 -6.291 1.00 96.19 277 GLN A O 1
ATOM 2169 N N . LEU A 1 278 ? -20.428 -5.295 -7.556 1.00 96.94 278 LEU A N 1
ATOM 2170 C CA . LEU A 1 278 ? -20.651 -4.330 -6.480 1.00 96.94 278 LEU A CA 1
ATOM 2171 C C . LEU A 1 278 ? -22.123 -3.932 -6.340 1.00 96.94 278 LEU A C 1
ATOM 2173 O O . LEU A 1 278 ? -22.423 -3.015 -5.575 1.00 96.94 278 LEU A O 1
ATOM 2177 N N . ASP A 1 279 ? -23.044 -4.602 -7.039 1.00 95.12 279 ASP A N 1
ATOM 2178 C CA . ASP A 1 279 ? -24.472 -4.357 -6.861 1.00 95.12 279 ASP A CA 1
ATOM 2179 C C . ASP A 1 279 ? -24.877 -4.516 -5.383 1.00 95.12 279 ASP A C 1
ATOM 2181 O O . ASP A 1 279 ? -24.478 -5.455 -4.688 1.00 95.12 279 ASP A O 1
ATOM 2185 N N . GLY A 1 280 ? -25.625 -3.538 -4.874 1.00 95.06 280 GLY A N 1
ATOM 2186 C CA . GLY A 1 280 ? -25.964 -3.422 -3.453 1.00 95.06 280 GLY A CA 1
ATOM 2187 C C . GLY A 1 280 ? -24.883 -2.815 -2.543 1.00 95.06 280 GLY A C 1
ATOM 2188 O O . GLY A 1 280 ? -25.157 -2.611 -1.360 1.00 95.06 280 GLY A O 1
ATOM 2189 N N . TYR A 1 281 ? -23.696 -2.471 -3.055 1.00 97.56 281 TYR A N 1
ATOM 2190 C CA . TYR A 1 281 ? -22.663 -1.738 -2.314 1.00 97.56 281 TYR A CA 1
ATOM 2191 C C . TYR A 1 281 ? -22.564 -0.284 -2.784 1.00 97.56 281 TYR A C 1
ATOM 2193 O O . TYR A 1 281 ? -22.512 0.009 -3.981 1.00 97.56 281 TYR A O 1
ATOM 2201 N N . GLN A 1 282 ? -22.459 0.646 -1.830 1.00 97.88 282 GLN A N 1
ATOM 2202 C CA . GLN A 1 282 ? -22.052 2.013 -2.146 1.00 97.88 282 GLN A CA 1
ATOM 2203 C C . GLN A 1 282 ? -20.602 1.981 -2.637 1.00 97.88 282 GLN A C 1
ATOM 2205 O O . GLN A 1 282 ? -19.715 1.531 -1.907 1.00 97.88 282 GLN A O 1
ATOM 2210 N N . HIS A 1 283 ? -20.359 2.461 -3.856 1.00 98.19 283 HIS A N 1
ATOM 2211 C CA . HIS A 1 283 ? -19.032 2.447 -4.457 1.00 98.19 283 HIS A CA 1
ATOM 2212 C C . HIS A 1 283 ? -18.708 3.737 -5.212 1.00 98.19 283 HIS A C 1
ATOM 2214 O O . HIS A 1 283 ? -19.606 4.466 -5.633 1.00 98.19 283 HIS A O 1
ATOM 2220 N N . VAL A 1 284 ? -17.412 4.016 -5.359 1.00 98.06 284 VAL A N 1
ATOM 2221 C CA . VAL A 1 284 ? -16.876 5.150 -6.120 1.00 98.06 284 VAL A CA 1
ATOM 2222 C C . VAL A 1 284 ? -15.676 4.675 -6.935 1.00 98.06 284 VAL A C 1
ATOM 2224 O O . VAL A 1 284 ? -14.822 3.947 -6.428 1.00 98.06 284 VAL A O 1
ATOM 2227 N N . VAL A 1 285 ? -15.607 5.118 -8.188 1.00 97.00 285 VAL A N 1
ATOM 2228 C CA . VAL A 1 285 ? -14.426 4.992 -9.049 1.00 97.00 285 VAL A CA 1
ATOM 2229 C C . VAL A 1 285 ? -13.782 6.380 -9.113 1.00 97.00 285 VAL A C 1
ATOM 2231 O O . VAL A 1 285 ? -14.257 7.218 -9.878 1.00 97.00 285 VAL A O 1
ATOM 2234 N N . PRO A 1 286 ? -12.836 6.704 -8.211 1.00 95.38 286 PRO A N 1
ATOM 2235 C CA . PRO A 1 286 ? -12.193 8.009 -8.201 1.00 95.38 286 PRO A CA 1
ATOM 2236 C C . PRO A 1 286 ? -11.364 8.226 -9.468 1.00 95.38 286 PRO A C 1
ATOM 2238 O O . PRO A 1 286 ? -10.575 7.368 -9.852 1.00 95.38 286 PRO A O 1
ATOM 2241 N N . GLU A 1 287 ? -11.502 9.411 -10.061 1.00 92.75 287 GLU A N 1
ATOM 2242 C CA . GLU A 1 287 ? -10.524 9.940 -11.017 1.00 92.75 287 GLU A CA 1
ATOM 2243 C C . GLU A 1 287 ? -9.214 10.288 -10.285 1.00 92.75 287 GLU A C 1
ATOM 2245 O O . GLU A 1 287 ? -9.253 10.644 -9.094 1.00 92.75 287 GLU A O 1
ATOM 2250 N N . PRO A 1 288 ? -8.055 10.263 -10.966 1.00 90.56 288 PRO A N 1
ATOM 2251 C CA . PRO A 1 288 ? -6.809 10.769 -10.406 1.00 90.56 288 PRO A CA 1
ATOM 2252 C C . PRO A 1 288 ? -6.971 12.173 -9.808 1.00 90.56 288 PRO A C 1
ATOM 2254 O O . PRO A 1 288 ? -7.640 13.039 -10.367 1.00 90.56 288 PRO A O 1
ATOM 2257 N N . PHE A 1 289 ? -6.358 12.396 -8.643 1.00 90.19 289 PHE A N 1
ATOM 2258 C CA . PHE A 1 289 ? -6.433 13.648 -7.864 1.00 90.19 289 PHE A CA 1
ATOM 2259 C C . PHE A 1 289 ? -7.816 14.043 -7.337 1.00 90.19 289 PHE A C 1
ATOM 2261 O O . PHE A 1 289 ? -7.936 15.093 -6.705 1.00 90.19 289 PHE A O 1
ATOM 2268 N N . SER A 1 290 ? -8.844 13.218 -7.535 1.00 93.25 290 SER A N 1
ATOM 2269 C CA . SER A 1 290 ? -10.134 13.446 -6.893 1.00 93.25 290 SER A CA 1
ATOM 2270 C C . SER A 1 290 ? -10.074 13.162 -5.389 1.00 93.25 290 SER A C 1
ATOM 2272 O O . SER A 1 290 ? -9.276 12.360 -4.896 1.00 93.25 290 SER A O 1
ATOM 2274 N N . GLU A 1 291 ? -10.945 13.835 -4.641 1.00 94.88 291 GLU A N 1
ATOM 2275 C CA . GLU A 1 291 ? -11.140 13.585 -3.219 1.00 94.88 291 GLU A CA 1
ATOM 2276 C C . GLU A 1 291 ? -12.427 12.790 -3.010 1.00 94.88 291 GLU A C 1
ATOM 2278 O O . GLU A 1 291 ? -13.499 13.172 -3.483 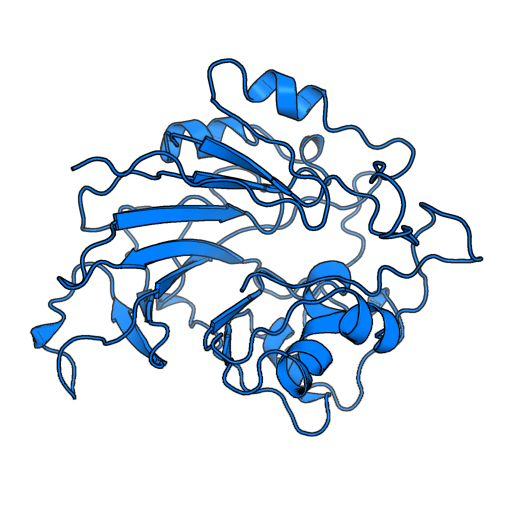1.00 94.88 291 GLU A O 1
ATOM 2283 N N . VAL A 1 292 ? -12.336 11.697 -2.251 1.00 96.69 292 VAL A N 1
ATOM 2284 C CA 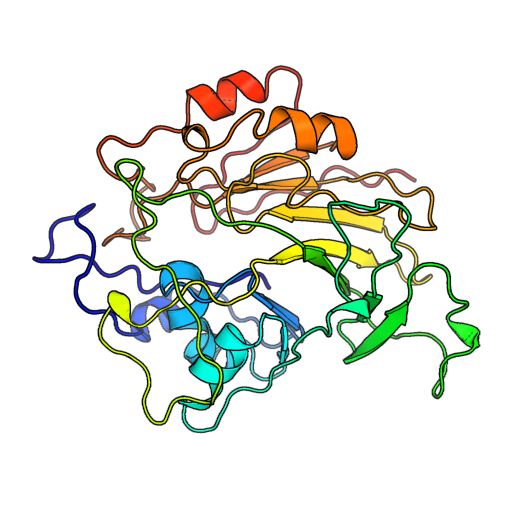. VAL A 1 292 ? -13.505 10.911 -1.850 1.00 96.69 292 VAL A CA 1
ATOM 2285 C C . VAL A 1 292 ? -13.710 11.053 -0.352 1.00 96.69 292 VAL A C 1
ATOM 2287 O O . VAL A 1 292 ? -12.829 10.747 0.451 1.00 96.69 292 VAL A O 1
ATOM 2290 N N . SER A 1 293 ? -14.898 11.514 0.031 1.00 96.69 293 SER A N 1
ATOM 2291 C CA . SER A 1 293 ? -15.273 11.603 1.440 1.00 96.69 293 SER A CA 1
ATOM 2292 C C . SER A 1 293 ? -15.408 10.210 2.052 1.00 96.69 293 SER A C 1
ATOM 2294 O O . SER A 1 293 ? -16.055 9.328 1.486 1.00 96.69 293 SER A O 1
ATOM 2296 N N . LEU A 1 294 ? -14.843 10.030 3.247 1.00 96.62 294 LEU A N 1
ATOM 2297 C CA . LEU A 1 294 ? -15.127 8.857 4.069 1.00 96.62 294 LEU A CA 1
ATOM 2298 C C . LEU A 1 294 ? -16.617 8.839 4.455 1.00 96.62 294 LEU A C 1
ATOM 2300 O O . LEU A 1 294 ? -17.225 9.905 4.606 1.00 96.62 294 LEU A O 1
ATOM 2304 N N . PRO A 1 295 ? -17.222 7.652 4.645 1.00 96.44 295 PRO A N 1
ATOM 2305 C CA . PRO A 1 295 ? -18.598 7.574 5.116 1.00 96.44 295 PRO A CA 1
ATOM 2306 C C . PRO A 1 295 ? -18.714 8.222 6.512 1.00 96.44 295 PRO A C 1
ATOM 2308 O O . PRO A 1 295 ? -17.751 8.166 7.274 1.00 96.44 295 PRO A O 1
ATOM 2311 N N . PRO A 1 296 ? -19.867 8.800 6.903 1.00 93.38 296 PRO A N 1
ATOM 2312 C CA . PRO A 1 296 ? -20.013 9.452 8.210 1.00 93.38 296 PRO A CA 1
ATOM 2313 C C . PRO A 1 296 ? -19.599 8.523 9.364 1.00 93.38 296 PRO A C 1
ATOM 2315 O O . PRO A 1 296 ? -19.903 7.332 9.295 1.00 93.38 296 PRO A O 1
ATOM 2318 N N . PRO A 1 297 ? -18.931 8.991 10.426 1.00 85.38 297 PRO A N 1
ATOM 2319 C CA . PRO A 1 297 ? -18.509 8.106 11.510 1.00 85.38 297 PRO A CA 1
ATOM 2320 C C . PRO A 1 297 ? -19.727 7.460 12.189 1.00 85.38 297 PRO A C 1
ATOM 2322 O O . PRO A 1 297 ? -20.752 8.112 12.397 1.00 85.38 297 PRO A O 1
ATOM 2325 N N . LEU A 1 298 ? -19.625 6.166 12.503 1.00 79.44 298 LEU A N 1
ATOM 2326 C CA . LEU A 1 298 ? -20.591 5.483 13.366 1.00 79.44 298 LEU A CA 1
ATOM 2327 C C . LEU A 1 298 ? -20.164 5.751 14.812 1.00 79.44 298 LEU A C 1
ATOM 2329 O O . LEU A 1 298 ? -19.070 5.338 15.198 1.00 79.44 298 LEU A O 1
ATOM 2333 N N . TRP A 1 299 ? -20.985 6.494 15.553 1.00 63.34 299 TRP A N 1
ATOM 2334 C CA . TRP A 1 299 ? -20.784 6.786 16.975 1.00 63.34 299 TRP A CA 1
ATOM 2335 C C . TRP A 1 299 ? -21.301 5.647 17.852 1.00 63.34 299 TRP A C 1
ATOM 2337 O O . TRP A 1 299 ? -22.355 5.071 17.493 1.00 63.34 299 TRP A O 1
#

Secondary structure (DSSP, 8-state):
-B--------GGG-TTSPPSB----HHHHHHHSPP-TT--EEE-S---HHHHTTHHHHHHHT-TTPEEE--HHHHHHHHHSSSPPPEE---TTTSBBTTBTT---EEEETTS-EEETTS-GGGSTTSSPPSSEEEEEEEE--PPPSTTS-SS----SS--SS---BGGGS---S-EEEEEEEEE-TTSSEEEEEEE-SS---TTTT-----SS-PPPSEEEEE-TTGGGSTTTTHHHHHHH--SEEEEES-S--SS--SSS---PPTT---HHHHHHTTTS-EE-PPTT---PPPPP--